Protein AF-A0A4U9HRF3-F1 (afdb_monomer_lite)

Sequence (264 aa):
MISTSLDFSGLADIAKDLETLSRAENNKVLRDATRAGAEVLRQEVEDRAPVLTGKLKKNVVVVTQKGRRRGEIASGVHIQGINPDTGNSDNKMKASNPRNAFYWRFVEIGTSNMPAHPFVRPAFDTRQEEATQAALARMNQAIDEGAGEMTEADIYQRLSALAGGNVFPYVAPQGTTAPWVIYLLPGSVSEDVFCGPAETASTVQVDAWASSIDDARALRVQVKAALSDLHPVGLNEINGYEPDTDFTGPRLKFRSGNKATPSY

Radius of gyration: 27.7 Å; chains: 1; bounding box: 68×36×78 Å

pLDDT: mean 72.53, std 18.63, range [20.48, 95.75]

InterPro domains:
  IPR010064 Bacteriophage HK97-gp10, putative tail-component [PF04883] (13-110)
  IPR010064 Bacteriophage HK97-gp10, putative tail-component [TIGR01725] (8-144)
  IPR021508 Tail completion protein gp17 [PF11367] (159-233)

Secondary structure (DSSP, 8-state):
--------GGGHHHHHHGGGS-HHHHHHHHHHHHHHHHHHHHHHHHHHS--SSSHHHHTEEEEEEE-SSTT-EEEEEEE----TTTSSPPTTS-SS-TT--TTHHHHHH-BTTB----SHHHHHHHHHHHHHHHHHHHHHHHHHHHS----HHHHHHHHTTGGGG-EEES-PPTTPPSSEEEEE-PPPB--EETTEE---BEEEEEEEEBSSHHHHHHHHHHHHHHTGGG--SEEEEEEEEETTTTEEEEEEEEEE--------

Foldseek 3Di:
DDDPPDDPVVCVVVLVVVPLADLVLLLVLLQQLQQQLQVLLLVQLLVLPDDDPCLQSVQFDKDWDADPDPSRIHIHTDRAADPPVPRANDPVPQPDDSNHPPCRVCQQCPDPVGHHNRRNVVSCVVCVVVSNVRSVVSSVVSCPVSPDPCDPVNLCVLCCPAFVRQEEEPDGDPPDADWHKYKYWDDWPFDPDPPDTDKGKIKMKMKTKGLDPVVQVVSVVSSCVSCVSLPFPDKDKDWDADPVPNITIIMIMTIRIDPDDDDD

Structure (mmCIF, N/CA/C/O backbone):
data_AF-A0A4U9HRF3-F1
#
_entry.id   AF-A0A4U9HRF3-F1
#
loop_
_atom_site.group_PDB
_atom_site.id
_atom_site.type_symbol
_atom_site.label_atom_id
_atom_site.label_alt_id
_atom_site.label_comp_id
_atom_site.label_asym_id
_atom_site.label_entity_id
_atom_site.label_seq_id
_atom_site.pdbx_PDB_ins_code
_atom_site.Cartn_x
_atom_site.Cartn_y
_atom_site.Cartn_z
_atom_site.occupancy
_atom_site.B_iso_or_equiv
_atom_site.auth_seq_id
_atom_site.auth_comp_id
_atom_site.auth_asym_id
_atom_site.auth_atom_id
_atom_site.pdbx_PDB_model_num
ATOM 1 N N . MET A 1 1 ? -14.449 19.651 22.072 1.00 27.30 1 MET A N 1
ATOM 2 C CA . MET A 1 1 ? -14.546 18.581 21.055 1.00 27.30 1 MET A CA 1
ATOM 3 C C . MET A 1 1 ? -13.160 17.955 20.982 1.00 27.30 1 MET A 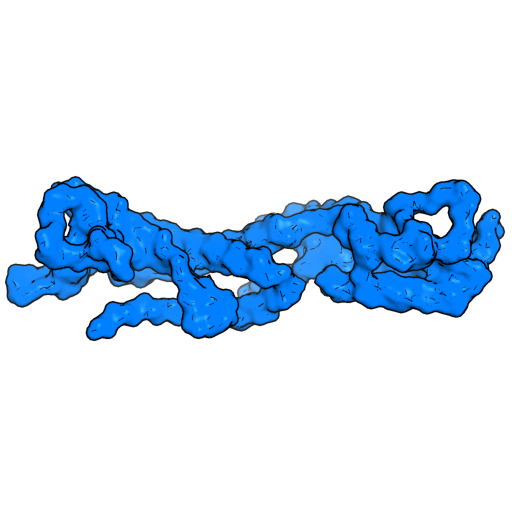C 1
ATOM 5 O O . MET A 1 1 ? -12.243 18.659 20.598 1.00 27.30 1 MET A O 1
ATOM 9 N N . ILE A 1 2 ? -12.961 16.737 21.495 1.00 20.48 2 ILE A N 1
ATOM 10 C CA . ILE A 1 2 ? -11.639 16.087 21.478 1.00 20.48 2 ILE A CA 1
ATOM 11 C C . ILE A 1 2 ? -11.652 15.130 20.291 1.00 20.48 2 ILE A C 1
ATOM 13 O O . ILE A 1 2 ? -12.306 14.092 20.345 1.00 20.48 2 ILE A O 1
ATOM 17 N N . SER A 1 3 ? -11.018 15.544 19.196 1.00 21.89 3 SER A N 1
ATOM 18 C CA . SER A 1 3 ? -10.629 14.662 18.103 1.00 21.89 3 SER A CA 1
ATOM 19 C C . SER A 1 3 ? -9.262 14.092 18.458 1.00 21.89 3 SER A C 1
ATOM 21 O O . SER A 1 3 ? -8.280 14.833 18.477 1.00 21.89 3 SER A O 1
ATOM 23 N N . THR A 1 4 ? -9.181 12.802 18.756 1.00 26.36 4 THR A N 1
ATOM 24 C CA . THR A 1 4 ? -7.896 12.110 18.880 1.00 26.36 4 THR A CA 1
ATOM 25 C C . THR A 1 4 ? -7.370 11.866 17.464 1.00 26.36 4 THR A C 1
ATOM 27 O O . THR A 1 4 ? -7.538 10.789 16.904 1.00 26.36 4 THR A O 1
ATOM 30 N N . SER A 1 5 ? -6.823 12.902 16.824 1.00 29.48 5 SER A N 1
ATOM 31 C CA . SER A 1 5 ? -6.019 12.721 15.615 1.00 29.48 5 SER A CA 1
ATOM 32 C C . SER A 1 5 ? -4.649 12.232 16.069 1.00 29.48 5 SER A C 1
ATOM 34 O O . SER A 1 5 ? -3.865 13.010 16.610 1.00 29.48 5 SER A O 1
ATOM 36 N N . LEU A 1 6 ? -4.414 10.932 15.934 1.00 36.53 6 LEU A N 1
ATOM 37 C CA . LEU A 1 6 ? -3.126 10.316 16.220 1.00 36.53 6 LEU A CA 1
ATOM 38 C C . LEU A 1 6 ? -2.173 10.656 15.069 1.00 36.53 6 LEU A C 1
ATOM 40 O O . LEU A 1 6 ? -2.490 10.414 13.904 1.00 36.53 6 LEU A O 1
ATOM 44 N N . ASP A 1 7 ? -1.063 11.303 15.413 1.00 36.59 7 ASP A N 1
ATOM 45 C CA . ASP A 1 7 ? -0.016 11.728 14.489 1.00 36.59 7 ASP A CA 1
ATOM 46 C C . ASP A 1 7 ? 0.977 10.578 14.297 1.00 36.59 7 ASP A C 1
ATOM 48 O O . ASP A 1 7 ? 1.659 10.170 15.234 1.00 36.59 7 ASP A O 1
ATOM 52 N N . PHE A 1 8 ? 1.029 10.049 13.077 1.00 41.09 8 PHE A N 1
ATOM 53 C CA . PHE A 1 8 ? 1.975 9.018 12.653 1.00 41.09 8 PHE A CA 1
ATOM 54 C C . PHE A 1 8 ? 3.207 9.648 11.990 1.00 41.09 8 PHE A C 1
ATOM 56 O O . PHE A 1 8 ? 3.744 9.107 11.029 1.00 41.09 8 PHE A O 1
ATOM 63 N N . SER A 1 9 ? 3.656 10.809 12.468 1.00 39.03 9 SER A N 1
ATOM 64 C CA . SER A 1 9 ? 4.772 11.559 11.882 1.00 39.03 9 SER A CA 1
ATOM 65 C C . SER A 1 9 ? 6.086 10.771 11.807 1.00 39.03 9 SER A C 1
ATOM 67 O O . SER A 1 9 ? 6.881 11.044 10.917 1.00 39.03 9 SER A O 1
ATOM 69 N N . GLY A 1 10 ? 6.276 9.721 12.616 1.00 38.78 10 GLY A N 1
ATOM 70 C CA . GLY A 1 10 ? 7.395 8.777 12.460 1.00 38.78 10 GLY A CA 1
ATOM 71 C C . GLY A 1 10 ? 7.352 7.923 11.178 1.00 38.78 10 GLY A C 1
ATOM 72 O O . GLY A 1 10 ? 8.390 7.468 10.716 1.00 38.78 10 GLY A O 1
ATOM 73 N N . LEU A 1 11 ? 6.179 7.746 10.555 1.00 42.16 11 LEU A N 1
ATOM 74 C CA . LEU A 1 11 ? 6.030 7.130 9.225 1.00 42.16 11 LEU A CA 1
ATOM 75 C C . LEU A 1 11 ? 6.241 8.139 8.085 1.00 42.16 11 LEU A C 1
ATOM 77 O O . LEU A 1 11 ? 6.372 7.734 6.932 1.00 42.16 11 LEU A O 1
ATOM 81 N N . ALA A 1 12 ? 6.258 9.444 8.376 1.00 42.72 12 ALA A N 1
ATOM 82 C CA . ALA A 1 12 ? 6.415 10.477 7.353 1.00 42.72 12 ALA A CA 1
ATOM 83 C C . ALA A 1 12 ? 7.838 10.508 6.775 1.00 42.72 12 ALA A C 1
ATOM 85 O O . ALA A 1 12 ? 8.004 10.814 5.596 1.00 42.72 12 ALA A O 1
ATOM 86 N N . ASP A 1 13 ? 8.841 10.136 7.572 1.00 42.75 13 ASP A N 1
ATOM 87 C CA . ASP A 1 13 ? 10.222 10.020 7.098 1.00 42.75 13 ASP A CA 1
ATOM 88 C C . ASP A 1 13 ? 10.395 8.809 6.160 1.00 42.75 13 ASP A C 1
ATOM 90 O O . ASP A 1 13 ? 11.090 8.911 5.155 1.00 42.75 13 ASP A O 1
ATOM 94 N N . ILE A 1 14 ? 9.656 7.716 6.396 1.00 44.06 14 ILE A N 1
ATOM 95 C CA . ILE A 1 14 ? 9.611 6.526 5.521 1.00 44.06 14 ILE A CA 1
ATOM 96 C C . ILE A 1 14 ? 8.796 6.802 4.248 1.00 44.06 14 ILE A C 1
ATOM 98 O O . ILE A 1 14 ? 9.143 6.352 3.158 1.00 44.06 14 ILE A O 1
ATOM 102 N N . ALA A 1 15 ? 7.736 7.610 4.349 1.00 44.94 15 ALA A N 1
ATOM 103 C CA . ALA A 1 15 ? 6.966 8.061 3.190 1.00 44.94 15 ALA A CA 1
ATOM 104 C C . ALA A 1 15 ? 7.815 8.869 2.188 1.00 44.94 15 ALA A C 1
ATOM 106 O O . ALA A 1 15 ? 7.461 8.934 1.011 1.00 44.94 15 ALA A O 1
ATOM 107 N N . LYS A 1 16 ? 8.929 9.458 2.643 1.00 45.62 16 LYS A N 1
ATOM 108 C CA . LYS A 1 16 ? 9.880 10.201 1.813 1.00 45.62 16 LYS A CA 1
ATOM 109 C C . LYS A 1 16 ? 10.751 9.279 0.953 1.00 45.62 16 LYS A C 1
ATOM 111 O O . LYS A 1 16 ? 10.969 9.592 -0.212 1.00 45.62 16 LYS A O 1
ATOM 116 N N . ASP A 1 17 ? 11.156 8.123 1.482 1.00 42.75 17 ASP A N 1
ATOM 117 C CA . ASP A 1 17 ? 11.828 7.069 0.701 1.00 42.75 17 ASP A CA 1
ATOM 118 C C . ASP A 1 17 ? 10.871 6.410 -0.307 1.00 42.75 17 ASP A C 1
ATOM 120 O O . ASP A 1 17 ? 11.296 5.950 -1.364 1.00 42.75 17 ASP A O 1
ATOM 124 N N . LEU A 1 18 ? 9.565 6.447 -0.022 1.00 44.81 18 LEU A N 1
ATOM 125 C CA . LEU A 1 18 ? 8.503 5.986 -0.915 1.00 44.81 18 LEU A CA 1
ATOM 126 C C . LEU A 1 18 ? 8.200 6.959 -2.074 1.00 44.81 18 LEU A C 1
ATOM 128 O O . LEU A 1 18 ? 7.563 6.543 -3.036 1.00 44.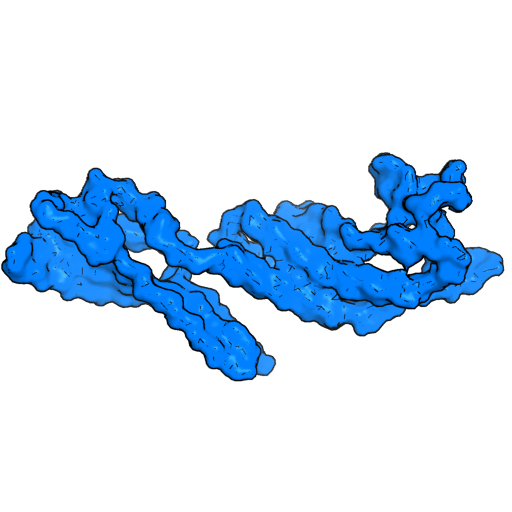81 18 LEU A O 1
ATOM 132 N N . GLU A 1 19 ? 8.622 8.236 -2.043 1.00 43.62 19 GLU A N 1
ATOM 133 C CA . GLU A 1 19 ? 8.302 9.235 -3.095 1.00 43.62 19 GLU A CA 1
ATOM 134 C C . GLU A 1 19 ? 8.784 8.846 -4.513 1.00 43.62 19 GLU A C 1
ATOM 136 O O . GLU A 1 19 ? 8.376 9.475 -5.492 1.00 43.62 19 GLU A O 1
ATOM 141 N N . THR A 1 20 ? 9.598 7.796 -4.630 1.00 49.53 20 THR A N 1
ATOM 142 C CA . THR A 1 20 ? 10.114 7.190 -5.868 1.00 49.53 20 THR A CA 1
ATOM 143 C C . THR A 1 20 ? 9.180 6.165 -6.529 1.00 49.53 20 THR A C 1
ATOM 145 O O . THR A 1 20 ? 9.366 5.864 -7.707 1.00 49.53 20 THR A O 1
ATOM 148 N N . LEU A 1 21 ? 8.153 5.664 -5.833 1.00 48.06 21 LEU A N 1
ATOM 149 C CA . LEU A 1 21 ? 7.097 4.808 -6.396 1.00 48.06 21 LEU A CA 1
ATOM 150 C C . LEU A 1 21 ? 5.935 5.645 -6.965 1.00 48.06 21 LEU A C 1
ATOM 152 O O . LEU A 1 21 ? 5.716 6.805 -6.592 1.00 48.06 21 LEU A O 1
ATOM 156 N N . SER A 1 22 ? 5.136 5.064 -7.868 1.00 49.81 22 SER A N 1
ATOM 157 C CA . SER A 1 22 ? 3.945 5.739 -8.398 1.00 49.81 22 SER A CA 1
ATOM 158 C C . SER A 1 22 ? 3.019 6.168 -7.254 1.00 49.81 22 SER A C 1
ATOM 160 O O . SER A 1 22 ? 2.707 5.397 -6.346 1.00 49.81 22 SER A O 1
ATOM 162 N N . ARG A 1 23 ? 2.498 7.403 -7.302 1.00 58.75 23 ARG A N 1
ATOM 163 C CA . ARG A 1 23 ? 1.620 7.959 -6.246 1.00 58.75 23 ARG A CA 1
ATOM 164 C C . ARG A 1 23 ? 0.432 7.056 -5.898 1.00 58.75 23 ARG A C 1
ATOM 166 O O . ARG A 1 23 ? -0.070 7.111 -4.776 1.00 58.75 23 ARG A O 1
ATOM 173 N N . ALA A 1 24 ? -0.071 6.286 -6.862 1.00 56.91 24 ALA A N 1
ATOM 174 C CA . ALA A 1 24 ? -1.182 5.364 -6.648 1.00 56.91 24 ALA A CA 1
ATOM 175 C C . ALA A 1 24 ? -0.764 4.136 -5.823 1.00 56.91 24 ALA A C 1
ATOM 177 O O . ALA A 1 24 ? -1.494 3.746 -4.910 1.00 56.91 24 ALA A O 1
ATOM 178 N N . GLU A 1 25 ? 0.417 3.585 -6.096 1.00 61.53 25 GLU A N 1
ATOM 179 C CA . GLU A 1 25 ? 0.992 2.446 -5.373 1.00 61.53 25 GLU A CA 1
ATOM 180 C C . GLU A 1 25 ? 1.346 2.843 -3.943 1.00 61.53 25 GLU A C 1
ATOM 182 O O . GLU A 1 25 ? 0.906 2.177 -3.009 1.00 61.53 25 GLU A O 1
ATOM 187 N N . ASN A 1 26 ? 1.960 4.013 -3.748 1.00 66.81 26 ASN A N 1
ATOM 188 C CA . ASN A 1 26 ? 2.234 4.561 -2.415 1.00 66.81 26 ASN A CA 1
ATOM 189 C C . ASN A 1 26 ? 0.987 4.691 -1.551 1.00 66.81 26 ASN A C 1
ATOM 191 O O . ASN A 1 26 ? 0.966 4.276 -0.395 1.00 66.81 26 ASN A O 1
ATOM 195 N N . ASN A 1 27 ? -0.090 5.239 -2.115 1.00 75.31 27 ASN A N 1
ATOM 196 C CA . ASN A 1 27 ? -1.335 5.387 -1.373 1.00 75.31 27 ASN A CA 1
ATOM 197 C C . ASN A 1 27 ? -1.958 4.032 -1.015 1.00 75.31 27 ASN A C 1
ATOM 199 O O . ASN A 1 27 ? -2.595 3.917 0.031 1.00 75.31 27 ASN A O 1
ATOM 203 N N . LYS A 1 28 ? -1.800 3.013 -1.868 1.00 78.31 28 LYS A N 1
ATOM 204 C CA . LYS A 1 28 ? -2.277 1.655 -1.588 1.00 78.31 28 LYS A CA 1
ATOM 205 C C . LYS A 1 28 ? -1.447 1.008 -0.475 1.00 78.31 28 LYS A C 1
ATOM 207 O O . LYS A 1 28 ? -2.034 0.548 0.499 1.00 78.31 28 LYS A O 1
ATOM 212 N N . VAL A 1 29 ? -0.118 1.056 -0.573 1.00 81.75 29 VAL A N 1
ATOM 213 C CA . VAL A 1 29 ? 0.822 0.514 0.425 1.00 81.75 29 VAL A CA 1
ATOM 214 C C . VAL A 1 29 ? 0.580 1.144 1.799 1.00 81.75 29 VAL A C 1
ATOM 216 O O . VAL A 1 29 ? 0.341 0.434 2.774 1.00 81.75 29 VAL A O 1
ATOM 219 N N . LEU A 1 30 ? 0.536 2.479 1.878 1.00 81.62 30 LEU A N 1
ATOM 220 C CA . LEU A 1 30 ? 0.281 3.202 3.129 1.00 81.62 30 LEU A CA 1
ATOM 221 C C . LEU A 1 30 ? -1.107 2.891 3.705 1.00 81.62 30 LEU A C 1
ATOM 223 O O . LEU A 1 30 ? -1.277 2.743 4.919 1.00 81.62 30 LEU A O 1
ATOM 227 N N . ARG A 1 31 ? -2.125 2.772 2.846 1.00 85.38 31 ARG A N 1
ATOM 228 C CA . ARG A 1 31 ? -3.475 2.393 3.274 1.00 85.38 31 ARG A CA 1
ATOM 229 C C . ARG A 1 31 ? -3.502 0.988 3.862 1.00 85.38 31 ARG A C 1
ATOM 231 O O . ARG A 1 31 ? -4.103 0.807 4.917 1.00 85.38 31 ARG A O 1
ATOM 238 N N . ASP A 1 32 ? -2.874 0.025 3.207 1.00 86.06 32 ASP A N 1
ATOM 239 C CA . ASP A 1 32 ? -2.867 -1.366 3.651 1.00 86.06 32 ASP A CA 1
ATOM 240 C C . ASP A 1 32 ? -2.073 -1.528 4.953 1.00 86.06 32 ASP A C 1
ATOM 242 O O . ASP A 1 32 ? -2.569 -2.143 5.898 1.00 86.06 32 ASP A O 1
ATOM 246 N N . ALA A 1 33 ? -0.900 -0.895 5.045 1.00 86.62 33 ALA A N 1
ATOM 247 C CA . ALA A 1 33 ? -0.060 -0.889 6.240 1.00 86.62 33 ALA A CA 1
ATOM 248 C C . ALA A 1 33 ? -0.782 -0.286 7.454 1.00 86.62 33 ALA A C 1
ATOM 250 O O . ALA A 1 33 ? -0.915 -0.926 8.498 1.00 86.62 33 ALA A O 1
ATOM 251 N N . THR A 1 34 ? -1.325 0.928 7.312 1.00 87.31 34 THR A N 1
ATOM 252 C CA . THR A 1 34 ? -2.048 1.582 8.416 1.00 87.31 34 THR A CA 1
ATOM 253 C C . THR A 1 34 ? -3.287 0.791 8.829 1.00 87.31 34 THR A C 1
ATOM 255 O O . THR A 1 34 ? -3.621 0.737 10.014 1.00 87.31 34 THR A O 1
ATOM 258 N N . ARG A 1 35 ? -3.975 0.154 7.873 1.00 91.62 35 ARG A N 1
ATOM 259 C CA . ARG A 1 35 ? -5.153 -0.670 8.150 1.00 91.62 35 ARG A CA 1
ATOM 260 C C . ARG A 1 35 ? -4.793 -1.941 8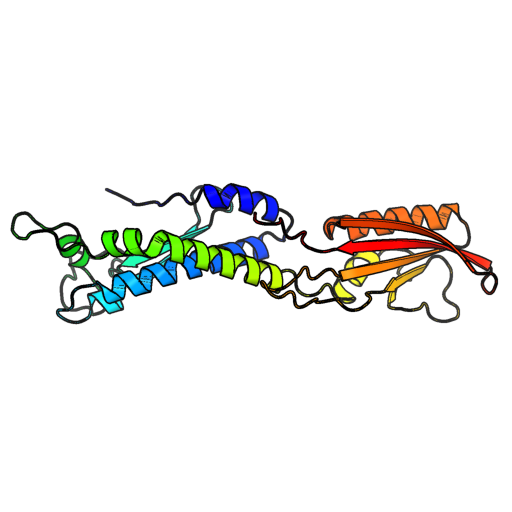.916 1.00 91.62 35 ARG A C 1
ATOM 262 O O . ARG A 1 35 ? -5.532 -2.277 9.833 1.00 91.62 35 ARG A O 1
ATOM 269 N N . ALA A 1 36 ? -3.672 -2.592 8.601 1.00 91.38 36 ALA A N 1
ATOM 270 C CA . ALA A 1 36 ? -3.193 -3.765 9.334 1.00 91.38 36 ALA A CA 1
ATOM 271 C C . ALA A 1 36 ? -2.910 -3.447 10.809 1.00 91.38 36 ALA A C 1
ATOM 273 O O . ALA A 1 36 ? -3.408 -4.145 11.690 1.00 91.38 36 ALA A O 1
ATOM 274 N N . GLY A 1 37 ? -2.210 -2.344 11.095 1.00 90.38 37 GLY A N 1
ATOM 275 C CA . GLY A 1 37 ? -1.987 -1.913 12.480 1.00 90.38 37 GLY A CA 1
ATOM 276 C C . GLY A 1 37 ? -3.290 -1.571 13.215 1.00 90.38 37 GLY A C 1
ATOM 277 O O . GLY A 1 37 ? -3.504 -1.977 14.357 1.00 90.38 37 GLY A O 1
ATOM 278 N N . ALA A 1 38 ? -4.215 -0.879 12.546 1.00 91.81 38 ALA A N 1
ATOM 279 C CA . ALA A 1 38 ? -5.518 -0.559 13.126 1.00 91.81 38 ALA A CA 1
ATOM 280 C C . ALA A 1 38 ? -6.392 -1.803 13.390 1.00 91.81 38 ALA A C 1
ATOM 282 O O . ALA A 1 38 ? -7.228 -1.769 14.292 1.00 91.81 38 ALA A O 1
ATOM 283 N N . GLU A 1 39 ? -6.201 -2.892 12.645 1.00 95.12 39 GLU A N 1
ATOM 284 C CA . GLU A 1 39 ? -6.936 -4.148 12.821 1.00 95.12 39 GLU A CA 1
ATOM 285 C C . GLU A 1 39 ? -6.548 -4.865 14.123 1.00 95.12 39 GLU A C 1
ATOM 287 O O . GLU A 1 39 ? -7.423 -5.355 14.838 1.00 95.12 39 GLU A O 1
ATOM 292 N N . VAL A 1 40 ? -5.260 -4.836 14.487 1.00 93.44 40 VAL A N 1
ATOM 293 C CA . VAL A 1 40 ? -4.766 -5.331 15.787 1.00 93.44 40 VAL A CA 1
ATOM 294 C C . VAL A 1 40 ? -5.458 -4.592 16.933 1.00 93.44 40 VAL A C 1
ATOM 296 O O . VAL A 1 40 ? -5.968 -5.202 17.875 1.00 93.44 40 VAL A O 1
ATOM 299 N N . LEU A 1 41 ? -5.543 -3.263 16.823 1.00 93.25 41 LEU A N 1
ATOM 300 C CA . LEU A 1 41 ? -6.236 -2.436 17.807 1.00 93.25 41 LEU A CA 1
ATOM 301 C C . LEU A 1 41 ? -7.746 -2.703 17.819 1.00 93.25 41 LEU A C 1
ATOM 303 O O . LEU A 1 41 ? -8.336 -2.755 18.896 1.00 93.25 41 LEU A O 1
ATOM 307 N N . ARG A 1 42 ? -8.384 -2.892 16.653 1.00 94.56 42 ARG A N 1
ATOM 308 C CA . ARG A 1 42 ? -9.813 -3.241 16.561 1.00 94.56 42 ARG A CA 1
ATOM 309 C C . ARG A 1 42 ? -10.104 -4.504 17.363 1.00 94.56 42 ARG A C 1
ATOM 311 O O . ARG A 1 42 ? -11.037 -4.492 18.162 1.00 94.56 42 ARG A O 1
ATOM 318 N N . GLN A 1 43 ? -9.303 -5.551 17.166 1.00 95.69 43 GLN A N 1
ATOM 319 C CA . GLN A 1 43 ? -9.489 -6.830 17.843 1.00 95.69 43 GLN A CA 1
ATOM 320 C C . GLN A 1 43 ? -9.407 -6.673 19.364 1.00 95.69 43 GLN A C 1
ATOM 322 O O . GLN A 1 43 ? -10.308 -7.101 20.079 1.00 95.69 43 GLN A O 1
ATOM 327 N N . GLU A 1 44 ? -8.392 -5.968 19.864 1.00 95.75 44 GLU A N 1
ATOM 328 C CA . GLU A 1 44 ? -8.238 -5.752 21.306 1.00 95.75 44 GLU A CA 1
ATOM 329 C C . GLU A 1 44 ? -9.375 -4.902 21.901 1.00 95.75 44 GLU A C 1
ATOM 331 O O . GLU A 1 44 ? -9.862 -5.177 23.001 1.00 95.75 44 GLU A O 1
ATOM 336 N N . VAL A 1 45 ? -9.846 -3.884 21.171 1.00 94.56 45 VAL A N 1
ATOM 337 C CA . VAL A 1 45 ? -11.018 -3.093 21.577 1.00 94.56 45 VAL A CA 1
ATOM 338 C C . VAL A 1 45 ? -12.266 -3.973 21.631 1.00 94.56 45 VAL A C 1
ATOM 340 O O . VAL A 1 45 ? -13.050 -3.858 22.574 1.00 94.56 45 VAL A O 1
ATOM 343 N N . GLU A 1 46 ? -12.465 -4.858 20.654 1.00 94.38 46 GLU A N 1
ATOM 344 C CA . GLU A 1 46 ? -13.579 -5.809 20.645 1.00 94.38 46 GLU A CA 1
ATOM 345 C C . GLU A 1 46 ? -13.499 -6.802 21.797 1.00 94.38 46 GLU A C 1
ATOM 347 O O . GLU A 1 46 ? -14.527 -7.088 22.410 1.00 94.38 46 GLU A O 1
ATOM 352 N N . ASP A 1 47 ? -12.314 -7.298 22.133 1.00 94.94 47 ASP A N 1
ATOM 353 C CA . ASP A 1 47 ? -12.119 -8.260 23.215 1.00 94.94 47 ASP A CA 1
ATOM 354 C C . ASP A 1 47 ? -12.453 -7.634 24.575 1.00 94.94 47 ASP A C 1
ATOM 356 O O . ASP A 1 47 ? -13.210 -8.224 25.354 1.00 94.94 47 ASP A O 1
ATOM 360 N N . ARG A 1 48 ? -12.011 -6.390 24.811 1.00 94.06 48 ARG A N 1
ATOM 361 C CA . ARG A 1 48 ? -12.275 -5.638 26.053 1.00 94.06 48 ARG A CA 1
ATOM 362 C C . ARG A 1 48 ? -13.665 -5.022 26.140 1.00 94.06 48 ARG A C 1
ATOM 364 O O . ARG A 1 48 ? -14.122 -4.707 27.239 1.00 94.06 48 ARG A O 1
ATOM 371 N N . ALA A 1 49 ? -14.330 -4.804 25.008 1.00 92.12 49 ALA A N 1
ATOM 372 C CA . ALA A 1 49 ? -15.596 -4.089 24.979 1.00 92.12 49 ALA A CA 1
ATOM 373 C C . ALA A 1 49 ? -16.672 -4.805 25.824 1.00 92.12 49 ALA A C 1
ATOM 375 O O . ALA A 1 49 ? -16.975 -5.982 25.580 1.00 92.12 49 ALA A O 1
ATOM 376 N N . PRO A 1 50 ? -17.315 -4.101 26.773 1.00 90.88 50 P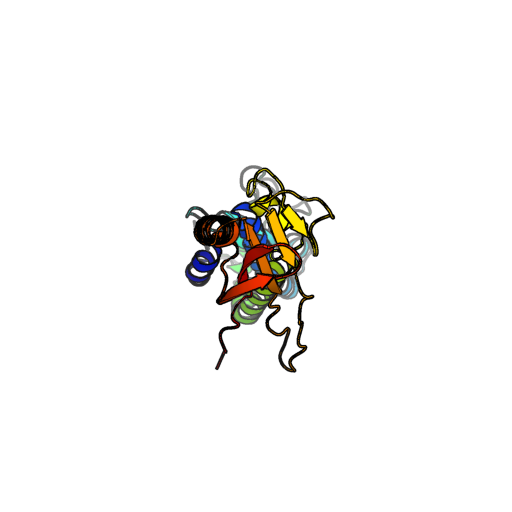RO A N 1
ATOM 377 C CA . PRO A 1 50 ? -18.356 -4.685 27.606 1.00 90.88 50 PRO A CA 1
ATOM 378 C C . PRO A 1 50 ? -19.581 -5.089 26.777 1.00 90.88 50 PRO A C 1
ATOM 380 O O . PRO A 1 50 ? -19.988 -4.413 25.825 1.00 90.88 50 PRO A O 1
ATOM 383 N N . VAL A 1 51 ? -20.196 -6.209 27.159 1.00 89.94 51 VAL A N 1
ATOM 384 C CA . VAL A 1 51 ? -21.306 -6.817 26.418 1.00 89.94 51 VAL A CA 1
ATOM 385 C C . VAL A 1 51 ? -22.590 -6.719 27.219 1.00 89.94 51 VAL A C 1
ATOM 387 O O . VAL A 1 51 ? -22.739 -7.362 28.250 1.00 89.94 51 VAL A O 1
ATOM 390 N N . LEU A 1 52 ? -23.546 -5.954 26.690 1.00 83.12 52 LEU A N 1
ATOM 391 C CA . LEU A 1 52 ? -24.941 -6.000 27.134 1.00 83.12 52 LEU A CA 1
ATOM 392 C C . LEU A 1 52 ? -25.825 -6.668 26.074 1.00 83.12 52 LEU A C 1
ATOM 394 O O . LEU A 1 52 ? -26.450 -7.689 26.318 1.00 83.12 52 LEU A O 1
ATOM 398 N N . THR A 1 53 ? -25.838 -6.105 24.863 1.00 83.38 53 THR A N 1
ATOM 399 C CA . THR A 1 53 ? -26.613 -6.612 23.710 1.00 83.38 53 THR A CA 1
ATOM 400 C C . THR A 1 53 ? -25.726 -7.079 22.550 1.00 83.38 53 THR A C 1
ATOM 402 O O . THR A 1 53 ? -26.225 -7.496 21.509 1.00 83.38 53 THR A O 1
ATOM 405 N N . GLY A 1 54 ? -24.401 -6.929 22.674 1.00 85.06 54 GLY A N 1
ATOM 406 C CA . GLY A 1 54 ? -23.431 -7.166 21.596 1.00 85.06 54 GLY A CA 1
ATOM 407 C C . GLY A 1 54 ? -23.358 -6.063 20.529 1.00 85.06 54 GLY A C 1
ATOM 408 O O . GLY A 1 54 ? -22.484 -6.114 19.667 1.00 85.06 54 GLY A O 1
ATOM 409 N N . LYS A 1 55 ? -24.223 -5.037 20.586 1.00 85.25 55 LYS A N 1
ATOM 410 C CA . LYS A 1 55 ? -24.212 -3.912 19.630 1.00 85.25 55 LYS A CA 1
ATOM 411 C C . LYS A 1 55 ? -22.880 -3.164 19.609 1.00 85.25 55 LYS A C 1
ATOM 413 O O . LYS A 1 55 ? -22.446 -2.766 18.539 1.00 85.25 55 LYS A O 1
ATOM 418 N N . LEU A 1 56 ? -22.236 -2.979 20.762 1.00 86.69 56 LEU A N 1
ATOM 419 C CA . LEU A 1 56 ? -20.955 -2.274 20.846 1.00 86.69 56 LEU A CA 1
ATOM 420 C C . LEU A 1 56 ? -19.880 -2.972 20.005 1.00 86.69 56 LEU A C 1
ATOM 422 O O . LEU A 1 56 ? -19.375 -2.362 19.070 1.00 86.69 56 LEU A O 1
ATOM 426 N N . LYS A 1 57 ? -19.619 -4.259 20.280 1.00 89.56 57 LYS A N 1
ATOM 427 C CA . LYS A 1 57 ? -18.616 -5.063 19.563 1.00 89.56 57 LYS A CA 1
ATOM 428 C C . LYS A 1 57 ? -18.820 -5.023 18.046 1.00 89.56 57 LYS A C 1
ATOM 430 O O . LYS A 1 57 ? -17.891 -4.745 17.311 1.00 89.56 57 LYS A O 1
ATOM 435 N N . LYS A 1 58 ? -20.065 -5.178 17.579 1.00 88.56 58 LYS A N 1
ATOM 436 C CA . LYS A 1 58 ? -20.403 -5.169 16.140 1.00 88.56 58 LYS A CA 1
ATOM 437 C C . LYS A 1 58 ? -20.128 -3.846 15.413 1.00 88.56 58 LYS A C 1
ATOM 439 O O . LYS A 1 58 ? -20.161 -3.832 14.188 1.00 88.56 58 LYS A O 1
ATOM 444 N N . ASN A 1 59 ? -19.952 -2.745 16.140 1.00 88.75 59 ASN A N 1
ATOM 445 C CA . ASN A 1 59 ? -19.757 -1.412 15.568 1.00 88.75 59 ASN A CA 1
ATOM 446 C C . ASN A 1 59 ? -18.331 -0.882 15.769 1.00 88.75 59 ASN A C 1
ATOM 448 O O . ASN A 1 59 ? -18.068 0.265 15.407 1.00 88.75 59 ASN A O 1
ATOM 452 N N . VAL A 1 60 ? -17.421 -1.683 16.331 1.00 90.00 60 VAL A N 1
ATOM 453 C CA . VAL A 1 60 ? -15.989 -1.372 16.345 1.00 90.00 60 VAL A CA 1
ATOM 454 C C . VAL A 1 60 ? -15.440 -1.694 14.956 1.00 90.00 60 VAL A C 1
ATOM 456 O O . VAL A 1 60 ? -15.524 -2.821 14.484 1.00 90.00 60 VAL A O 1
ATOM 459 N N . VAL A 1 61 ? -14.933 -0.691 14.249 1.00 89.19 61 VAL A N 1
ATOM 460 C CA . VAL A 1 61 ? -14.469 -0.843 12.864 1.00 89.19 61 VAL A CA 1
ATOM 461 C C . VAL A 1 61 ? -13.160 -0.105 12.642 1.00 89.19 61 VAL A C 1
ATOM 463 O O . VAL A 1 61 ? -12.835 0.833 13.367 1.00 89.19 61 VAL A O 1
ATOM 466 N N . VAL A 1 62 ? -12.454 -0.453 11.568 1.00 89.81 62 VAL A N 1
ATOM 467 C CA . VAL A 1 62 ? -11.321 0.336 11.076 1.00 89.81 62 VAL A CA 1
ATOM 468 C C . VAL A 1 62 ? -11.767 1.298 9.980 1.00 89.81 62 VAL A C 1
ATOM 470 O O . VAL A 1 62 ? -12.259 0.887 8.920 1.00 89.81 62 VAL A O 1
ATOM 473 N N . VAL A 1 63 ? -11.526 2.588 10.208 1.00 86.38 63 VAL A N 1
ATOM 474 C CA . VAL A 1 63 ? -11.740 3.653 9.224 1.00 86.38 63 VAL A CA 1
ATOM 475 C C . VAL A 1 63 ? -10.392 4.183 8.766 1.00 86.38 63 VAL A C 1
ATOM 477 O O . VAL A 1 63 ? -9.512 4.449 9.579 1.00 86.38 63 VAL A O 1
ATOM 480 N N . THR A 1 64 ? -10.255 4.361 7.456 1.00 85.50 64 THR A N 1
ATOM 481 C CA . THR A 1 64 ? -9.093 5.003 6.843 1.00 85.50 64 THR A CA 1
ATOM 482 C C . THR A 1 64 ? -9.462 6.430 6.462 1.00 85.50 64 THR A C 1
ATOM 484 O O . THR A 1 64 ? -10.505 6.669 5.853 1.00 85.50 64 THR A O 1
ATOM 487 N N . GLN A 1 65 ? -8.610 7.378 6.822 1.00 80.88 65 GLN A N 1
ATOM 488 C CA . GLN A 1 65 ? -8.770 8.800 6.567 1.00 80.88 65 GLN A CA 1
ATOM 489 C C . GLN A 1 65 ? -7.518 9.336 5.875 1.00 80.88 65 GLN A C 1
ATOM 491 O O . GLN A 1 65 ? -6.404 8.860 6.093 1.00 80.88 65 GLN A O 1
ATOM 496 N N . LYS A 1 66 ? -7.708 10.346 5.026 1.00 78.88 66 LYS A N 1
ATOM 497 C CA . LYS A 1 66 ? -6.588 11.127 4.500 1.00 78.88 66 LYS A CA 1
ATOM 498 C C . LYS A 1 66 ? -6.125 12.085 5.595 1.00 78.88 66 LYS A C 1
ATOM 500 O O . LYS A 1 66 ? -6.962 12.709 6.249 1.00 78.88 66 LYS A O 1
ATOM 505 N N . GLY A 1 67 ? -4.818 12.170 5.800 1.00 70.88 67 GLY A N 1
ATOM 506 C CA . GLY A 1 67 ? -4.213 13.098 6.744 1.00 70.88 67 GLY A CA 1
ATOM 507 C C . GLY A 1 67 ? -4.352 14.551 6.296 1.00 70.88 67 GLY A C 1
ATOM 508 O O . GLY A 1 67 ? -4.901 14.863 5.234 1.00 70.88 67 GLY A O 1
ATOM 509 N N . ARG A 1 68 ? -3.880 15.465 7.147 1.00 69.19 68 ARG A N 1
ATOM 510 C CA . ARG A 1 68 ? -3.976 16.908 6.888 1.00 69.19 68 ARG A CA 1
ATOM 511 C C . ARG A 1 68 ? -2.980 17.352 5.829 1.00 69.19 68 ARG A C 1
ATOM 513 O O . ARG A 1 68 ? -3.285 18.283 5.083 1.00 69.19 68 ARG A O 1
ATOM 520 N N . ARG A 1 69 ? -1.807 16.716 5.758 1.00 71.69 69 ARG A N 1
ATOM 521 C CA . ARG A 1 69 ? -0.841 16.990 4.696 1.00 71.69 69 ARG A CA 1
ATOM 522 C C . ARG A 1 69 ? -1.097 16.090 3.496 1.00 71.69 69 ARG A C 1
ATOM 524 O O . ARG A 1 69 ? -1.649 14.994 3.583 1.00 71.69 69 ARG A O 1
ATOM 531 N N . ARG A 1 70 ? -0.693 16.589 2.331 1.00 61.44 70 ARG A N 1
ATOM 532 C CA . ARG A 1 70 ? -0.830 15.877 1.064 1.00 61.44 70 ARG A CA 1
ATOM 533 C C . ARG A 1 70 ? -0.024 14.574 1.118 1.00 61.44 70 ARG A C 1
ATOM 535 O O . ARG A 1 70 ? 1.176 14.630 1.332 1.00 61.44 70 ARG A O 1
ATOM 542 N N . GLY A 1 71 ? -0.684 13.441 0.877 1.00 65.44 71 GLY A N 1
ATOM 543 C CA . GLY A 1 71 ? -0.047 12.115 0.857 1.00 65.44 71 GLY A CA 1
ATOM 544 C C . GLY A 1 71 ? -0.089 11.365 2.191 1.00 65.44 71 GLY A C 1
ATOM 545 O O . GLY A 1 71 ? 0.170 10.169 2.209 1.00 65.44 71 GLY A O 1
ATOM 546 N N . GLU A 1 72 ? -0.489 12.013 3.289 1.00 72.31 72 GLU A N 1
ATOM 547 C CA . GLU A 1 72 ? -0.683 11.321 4.563 1.00 72.31 72 GLU A CA 1
ATOM 548 C C . GLU A 1 72 ? -1.946 10.446 4.505 1.00 72.31 72 GLU A C 1
ATOM 550 O O . GLU A 1 72 ? -3.025 10.889 4.091 1.00 72.31 72 GLU A O 1
ATOM 555 N N . ILE A 1 73 ? -1.827 9.202 4.961 1.00 80.19 73 ILE A N 1
ATOM 556 C CA . ILE A 1 73 ? -2.945 8.283 5.175 1.00 80.19 73 ILE A CA 1
ATOM 557 C C . ILE A 1 73 ? -2.850 7.791 6.613 1.00 80.19 73 ILE A C 1
ATOM 559 O O . ILE A 1 73 ? -1.782 7.393 7.064 1.00 80.19 73 ILE A O 1
ATOM 563 N N . ALA A 1 74 ? -3.971 7.817 7.326 1.00 81.88 74 ALA A N 1
ATOM 564 C CA . ALA A 1 74 ? -4.081 7.283 8.674 1.00 81.88 74 ALA A CA 1
ATOM 565 C C . ALA A 1 74 ? -5.271 6.330 8.742 1.00 81.88 74 ALA A C 1
ATOM 567 O O . ALA A 1 74 ? -6.338 6.612 8.196 1.00 81.88 74 ALA A O 1
ATOM 568 N N . SER A 1 75 ? -5.110 5.212 9.439 1.00 85.69 75 SER A N 1
ATOM 569 C CA . SER A 1 75 ? -6.219 4.321 9.769 1.00 85.69 75 SER A CA 1
ATOM 570 C C . SER A 1 75 ? -6.327 4.202 11.281 1.00 85.69 75 SER A C 1
ATOM 572 O O . SER A 1 75 ? -5.320 4.213 11.984 1.00 85.69 75 SER A O 1
ATOM 574 N N . GLY A 1 76 ? -7.551 4.116 11.787 1.00 87.25 76 GLY A N 1
ATOM 575 C CA . GLY A 1 76 ? -7.802 4.041 13.218 1.00 87.25 76 GLY A CA 1
ATOM 576 C C . GLY A 1 76 ? -9.105 3.333 13.541 1.00 87.25 76 GLY A C 1
ATOM 577 O O . GLY A 1 76 ? -9.961 3.126 12.674 1.00 87.25 76 GLY A O 1
ATOM 578 N N . VAL A 1 77 ? -9.241 2.968 14.813 1.00 89.31 77 VAL A N 1
ATOM 579 C CA . VAL A 1 77 ? -10.456 2.352 15.337 1.00 89.31 77 VAL A CA 1
ATOM 580 C C . VAL A 1 77 ? -11.531 3.421 15.504 1.00 89.31 77 VAL A C 1
ATOM 582 O O . VAL A 1 77 ? -11.331 4.433 16.174 1.00 89.31 77 VAL A O 1
ATOM 585 N N . HIS A 1 78 ? -12.689 3.177 14.904 1.00 87.06 78 HIS A N 1
ATOM 586 C CA . HIS A 1 78 ? -13.886 3.996 15.034 1.00 87.06 78 HIS A CA 1
ATOM 587 C C . HIS A 1 78 ? -15.014 3.145 15.600 1.00 87.06 78 HIS A C 1
ATOM 589 O O . HIS A 1 78 ? -15.223 2.016 15.163 1.00 87.06 78 HIS A O 1
ATOM 595 N N . ILE A 1 79 ? -15.769 3.693 16.548 1.00 87.75 79 ILE A N 1
ATOM 596 C CA . ILE A 1 79 ? -16.969 3.040 17.070 1.00 87.75 79 ILE A CA 1
ATOM 597 C C . ILE A 1 79 ? -18.177 3.724 16.432 1.00 87.75 79 ILE A C 1
ATOM 599 O O . ILE A 1 79 ? -18.520 4.858 16.777 1.00 87.75 79 ILE A O 1
ATOM 603 N N . GLN A 1 80 ? -18.788 3.040 15.462 1.00 78.38 80 GLN A N 1
ATOM 604 C CA . GLN A 1 80 ? -19.801 3.615 14.578 1.00 78.38 80 GLN A CA 1
ATOM 605 C C . GLN A 1 80 ? -21.068 4.066 15.313 1.00 78.38 80 GLN A C 1
ATOM 607 O O . GLN A 1 80 ? -21.629 3.368 16.167 1.00 78.38 80 GLN A O 1
ATOM 612 N N . GLY A 1 81 ? -21.550 5.236 14.891 1.00 71.19 81 GLY A N 1
ATOM 613 C CA . GLY A 1 81 ? -22.931 5.666 15.046 1.00 71.19 81 GLY A CA 1
ATOM 614 C C . GLY A 1 81 ? -23.620 5.802 13.685 1.00 71.19 81 GLY A C 1
ATOM 615 O O . GLY A 1 81 ? -23.060 5.469 12.645 1.00 71.19 81 GLY A O 1
ATOM 616 N N . ILE A 1 82 ? -24.856 6.296 13.696 1.00 63.81 82 ILE A N 1
ATOM 617 C CA . ILE A 1 82 ? -25.748 6.331 12.521 1.00 63.81 82 ILE A CA 1
ATOM 618 C C . ILE A 1 82 ? -26.036 7.730 11.974 1.00 63.81 82 ILE A C 1
ATOM 620 O O . ILE A 1 82 ? -26.899 7.864 11.114 1.00 63.81 82 ILE A O 1
ATOM 624 N N . ASN A 1 83 ? -25.353 8.776 12.441 1.00 59.94 83 ASN A N 1
ATOM 625 C CA . ASN A 1 83 ? -25.473 10.096 11.832 1.00 59.94 83 ASN A CA 1
ATOM 626 C C . ASN A 1 83 ? -24.925 10.026 10.386 1.00 59.94 83 ASN A C 1
ATOM 628 O O . ASN A 1 83 ? -23.724 9.799 10.231 1.00 59.94 83 ASN A O 1
ATOM 632 N N . PRO A 1 84 ? -25.757 10.203 9.341 1.00 53.25 84 PRO A N 1
ATOM 633 C CA . PRO A 1 84 ? -25.335 10.016 7.949 1.00 53.25 84 PRO A CA 1
ATOM 634 C C . PRO A 1 84 ? -24.291 11.040 7.495 1.00 53.25 84 PRO A C 1
ATOM 636 O O . PRO A 1 84 ? -23.458 10.735 6.650 1.00 53.25 84 PRO A O 1
ATOM 639 N N . ASP A 1 85 ? -24.317 12.232 8.092 1.00 56.28 85 ASP A N 1
ATOM 640 C CA . ASP A 1 85 ? -23.460 13.356 7.715 1.00 56.28 85 ASP A CA 1
ATOM 641 C C . ASP A 1 85 ? -22.071 13.274 8.365 1.00 56.28 85 ASP A C 1
ATOM 643 O O . ASP A 1 85 ? -21.104 13.841 7.862 1.00 56.28 85 ASP A O 1
ATOM 647 N N . THR A 1 86 ? -21.956 12.588 9.509 1.00 61.31 86 THR A N 1
ATOM 648 C CA . THR A 1 86 ? -20.735 12.605 10.338 1.00 61.31 86 THR A CA 1
ATOM 649 C C . THR A 1 86 ? -20.241 11.231 10.795 1.00 61.31 86 THR A C 1
ATOM 651 O O . THR A 1 86 ? -19.158 11.144 11.366 1.00 61.31 86 THR A O 1
ATOM 654 N N . GLY A 1 87 ? -21.017 10.157 10.611 1.00 57.47 87 GLY A N 1
ATOM 655 C CA . GLY A 1 87 ? -20.709 8.808 11.116 1.00 57.47 87 GLY A CA 1
ATOM 656 C C . GLY A 1 87 ? -20.752 8.663 12.647 1.00 57.47 87 GLY A C 1
ATOM 657 O O . GLY A 1 87 ? -20.384 7.613 13.184 1.00 57.47 87 GLY A O 1
ATOM 658 N N . ASN A 1 88 ? -21.179 9.712 13.357 1.00 61.75 88 ASN A N 1
ATOM 659 C CA . ASN A 1 88 ? -21.267 9.769 14.816 1.00 61.75 88 ASN A CA 1
ATOM 660 C C . ASN A 1 88 ? -22.627 9.285 15.341 1.00 61.75 88 ASN A C 1
ATOM 662 O O . ASN A 1 88 ? -23.581 9.071 14.598 1.00 61.75 88 ASN A O 1
ATOM 666 N N . SER A 1 89 ? -22.741 9.110 16.654 1.00 57.41 89 SER A N 1
ATOM 667 C CA . SER A 1 89 ? -23.983 8.687 17.304 1.00 57.41 89 SER A CA 1
ATOM 668 C C . SER A 1 89 ? -25.077 9.765 17.200 1.00 57.41 89 SER A C 1
ATOM 670 O O . SER A 1 89 ? -24.903 10.874 17.702 1.00 57.41 89 SER A O 1
ATOM 672 N N . ASP A 1 90 ? -26.222 9.447 16.583 1.00 58.38 90 ASP A N 1
ATOM 673 C CA . ASP A 1 90 ? -27.387 10.344 16.545 1.00 58.38 90 ASP A CA 1
ATOM 674 C C . ASP A 1 90 ? -28.172 10.269 17.868 1.00 58.38 90 ASP A C 1
ATOM 676 O O . ASP A 1 90 ? -28.668 9.211 18.272 1.00 58.38 90 ASP A O 1
ATOM 680 N N . ASN A 1 91 ? -28.305 11.422 18.531 1.00 58.47 91 ASN A N 1
ATOM 681 C CA . ASN A 1 91 ? -29.072 11.603 19.762 1.00 58.47 91 ASN A CA 1
ATOM 682 C C . ASN A 1 91 ? -30.582 11.353 19.594 1.00 58.47 91 ASN A C 1
ATOM 684 O O . ASN A 1 91 ? -31.258 11.167 20.603 1.00 58.47 91 ASN A O 1
ATOM 688 N N . LYS A 1 92 ? -31.126 11.350 18.372 1.00 57.78 92 LYS A N 1
ATOM 689 C CA . LYS A 1 92 ? -32.548 11.075 18.107 1.00 57.78 92 LYS A CA 1
ATOM 690 C C . LYS A 1 92 ? -32.864 9.583 17.962 1.00 57.78 92 LYS A C 1
ATOM 692 O O . LYS A 1 92 ? -34.024 9.201 18.053 1.00 57.78 92 LYS A O 1
ATOM 697 N N . MET A 1 93 ? -31.855 8.725 17.789 1.00 56.16 93 MET A N 1
ATOM 698 C CA . MET A 1 93 ? -32.037 7.309 17.427 1.00 56.16 93 MET A CA 1
ATOM 699 C C . MET A 1 93 ? -31.462 6.325 18.468 1.00 56.16 93 MET A C 1
ATOM 701 O O . MET A 1 93 ? -30.940 5.260 18.129 1.00 56.16 93 MET A O 1
ATOM 705 N N . LYS A 1 94 ? -31.543 6.681 19.757 1.00 55.50 94 LYS A N 1
ATOM 706 C CA . LYS A 1 94 ? -30.689 6.147 20.839 1.00 55.50 94 LYS A CA 1
ATOM 707 C C . LYS A 1 94 ? -30.734 4.638 21.137 1.00 55.50 94 LYS A C 1
ATOM 709 O O . LYS A 1 94 ? -29.847 4.186 21.852 1.00 55.50 94 LYS A O 1
ATOM 714 N N . ALA A 1 95 ? -31.697 3.845 20.649 1.00 55.16 95 ALA A N 1
ATOM 715 C CA . ALA A 1 95 ? -31.904 2.499 21.216 1.00 55.16 95 ALA A CA 1
ATOM 716 C C . ALA A 1 95 ? -32.177 1.342 20.236 1.00 55.16 95 ALA A C 1
ATOM 718 O O . ALA A 1 95 ? -31.671 0.239 20.462 1.00 55.16 95 ALA A O 1
ATOM 719 N N . SER A 1 96 ? -32.947 1.528 19.158 1.00 61.88 96 SER A N 1
ATOM 720 C CA . SER A 1 96 ? -33.435 0.383 18.364 1.00 61.88 96 SER A CA 1
ATOM 721 C C . SER A 1 96 ? -32.436 -0.108 17.316 1.00 61.88 96 SER A C 1
ATOM 723 O O . SER A 1 96 ? -32.248 -1.316 17.177 1.00 61.88 96 SER A O 1
ATOM 725 N N . ASN A 1 97 ? -31.717 0.793 16.642 1.00 70.50 97 ASN A N 1
ATOM 726 C CA . ASN A 1 97 ? -30.850 0.412 15.528 1.00 70.50 97 ASN A CA 1
ATOM 727 C C . ASN A 1 97 ? -29.644 -0.436 16.008 1.00 70.50 97 ASN A C 1
ATOM 729 O O . ASN A 1 97 ? -28.931 -0.020 16.927 1.00 70.50 97 ASN A O 1
ATOM 733 N N . PRO A 1 98 ? -29.399 -1.633 15.441 1.00 71.94 98 PRO A N 1
ATOM 734 C CA . PRO A 1 98 ? -28.241 -2.461 15.787 1.00 71.94 98 PRO A CA 1
ATOM 735 C C . PRO A 1 98 ? -26.890 -1.850 15.376 1.00 71.94 98 PRO A C 1
ATOM 737 O O . PRO A 1 98 ? -25.866 -2.252 15.924 1.00 71.94 98 PRO A O 1
ATOM 740 N N . ARG A 1 99 ? -26.878 -0.867 14.465 1.00 71.75 99 ARG A N 1
ATOM 741 C CA . ARG A 1 99 ? -25.675 -0.166 13.982 1.00 71.75 99 ARG A CA 1
ATOM 742 C C . ARG A 1 99 ? -25.353 1.137 14.728 1.00 71.75 99 ARG A C 1
ATOM 744 O O . ARG A 1 99 ? -24.570 1.948 14.256 1.00 71.75 99 ARG A O 1
ATOM 751 N N . ASN A 1 100 ? -26.004 1.388 15.866 1.00 75.50 100 ASN A N 1
ATOM 752 C CA . ASN A 1 100 ? -25.786 2.597 16.658 1.00 75.50 100 ASN A CA 1
ATOM 753 C C . ASN A 1 100 ? -25.190 2.243 18.018 1.00 75.50 100 ASN A C 1
ATOM 755 O O . ASN A 1 100 ? -25.925 1.913 18.952 1.00 75.50 100 ASN A O 1
ATOM 759 N N . ALA A 1 101 ? -23.871 2.354 18.162 1.00 82.38 101 ALA A N 1
ATOM 760 C CA . ALA A 1 101 ? -23.205 2.169 19.449 1.00 82.38 101 ALA A CA 1
ATOM 761 C C . ALA A 1 101 ? -23.317 3.414 20.350 1.00 82.38 101 ALA A C 1
ATOM 763 O O . ALA A 1 101 ? -22.375 3.766 21.044 1.00 82.38 101 ALA A O 1
ATOM 764 N N . PHE A 1 102 ? -24.476 4.079 20.381 1.00 82.56 102 PHE A N 1
ATOM 765 C CA . PHE A 1 102 ? -24.677 5.394 21.001 1.00 82.56 102 PHE A CA 1
ATOM 766 C C . PHE A 1 102 ? -24.019 5.563 22.385 1.00 82.56 102 PHE A C 1
ATOM 768 O O . PHE A 1 102 ? -23.403 6.594 22.658 1.00 82.56 102 PHE A O 1
ATOM 775 N N . TYR A 1 103 ? -24.129 4.544 23.243 1.00 83.50 103 TYR A N 1
ATOM 776 C CA . TYR A 1 103 ? -23.677 4.607 24.631 1.00 83.50 103 TYR A CA 1
ATOM 777 C C . TYR A 1 103 ? -22.170 4.406 24.849 1.00 83.50 103 TYR A C 1
ATOM 779 O O . TYR A 1 103 ? -21.703 4.633 25.963 1.00 83.50 103 TYR A O 1
ATOM 787 N N . TRP A 1 104 ? -21.399 4.020 23.825 1.00 87.69 104 TRP A N 1
ATOM 788 C CA . TRP A 1 104 ? -19.998 3.600 23.986 1.00 87.69 104 TRP A CA 1
ATOM 789 C C . TRP A 1 104 ? -19.138 4.637 24.719 1.00 87.69 104 TRP A C 1
ATOM 791 O O . TRP A 1 104 ? -18.337 4.291 25.582 1.00 87.69 104 TRP A O 1
ATOM 801 N N . ARG A 1 105 ? -19.352 5.924 24.429 1.00 87.56 105 ARG A N 1
ATOM 802 C CA . ARG A 1 105 ? -18.557 7.016 24.997 1.00 87.56 105 ARG A CA 1
ATOM 803 C C . ARG A 1 105 ? -18.838 7.251 26.480 1.00 87.56 105 ARG A C 1
ATOM 805 O O . ARG A 1 105 ? -17.930 7.606 27.221 1.00 87.56 105 ARG A O 1
ATOM 812 N N . PHE A 1 106 ? -20.084 7.046 26.905 1.00 88.94 106 PHE A N 1
ATOM 813 C CA . PHE A 1 106 ? -20.465 7.138 28.316 1.00 88.94 106 PHE A CA 1
ATOM 814 C C . PHE A 1 106 ? -19.891 5.970 29.120 1.00 88.94 106 PHE A C 1
ATOM 816 O O . PHE A 1 106 ? -19.592 6.137 30.294 1.00 88.94 106 PHE A O 1
ATOM 823 N N . VAL A 1 107 ? -19.702 4.811 28.482 1.00 91.25 107 VAL A N 1
ATOM 824 C CA . VAL A 1 107 ? -19.019 3.665 29.091 1.00 91.25 107 VAL A CA 1
ATOM 825 C C . VAL A 1 107 ? -17.519 3.940 29.219 1.00 91.25 107 VAL A C 1
ATOM 827 O O . VAL A 1 107 ? -16.985 3.818 30.313 1.00 91.25 107 VAL A O 1
ATOM 830 N N . GLU A 1 108 ? -16.859 4.386 28.145 1.00 91.69 108 GLU A N 1
ATOM 831 C CA . GLU A 1 108 ? -15.409 4.648 28.136 1.00 91.69 108 GLU A CA 1
ATOM 832 C C . GLU A 1 108 ? -14.989 5.719 29.159 1.00 91.69 108 GLU A C 1
ATOM 834 O O . GLU A 1 108 ? -13.972 5.570 29.828 1.00 91.69 108 GLU A O 1
ATOM 839 N N . ILE A 1 109 ? -15.764 6.804 29.281 1.00 92.12 109 ILE A N 1
ATOM 840 C CA . ILE A 1 109 ? -15.366 8.013 30.030 1.00 92.12 109 ILE A CA 1
ATOM 841 C C . ILE A 1 109 ? -16.128 8.147 31.360 1.00 92.12 109 ILE A C 1
ATOM 843 O O . ILE A 1 109 ? -15.722 8.902 32.242 1.00 92.12 109 ILE A O 1
ATOM 847 N N . GLY A 1 110 ? -17.225 7.411 31.527 1.00 91.81 110 GLY A N 1
ATOM 848 C CA . GLY A 1 110 ? -18.136 7.575 32.653 1.00 91.81 110 GLY A CA 1
ATOM 849 C C . GLY A 1 110 ? -19.093 8.756 32.480 1.00 91.81 110 GLY A C 1
ATOM 850 O O . GLY A 1 110 ? -19.105 9.477 31.477 1.00 91.81 110 GLY A O 1
ATOM 851 N N . THR A 1 111 ? -19.941 8.939 33.486 1.00 91.75 111 THR A N 1
ATOM 852 C CA . THR A 1 111 ? -20.926 10.021 33.594 1.00 91.75 111 THR A CA 1
ATOM 853 C C . THR A 1 111 ? -20.968 10.539 35.029 1.00 91.75 111 THR A C 1
ATOM 855 O O . THR A 1 111 ? -20.356 9.955 35.918 1.00 91.75 111 THR A O 1
ATOM 858 N N . SER A 1 112 ? -21.748 11.589 35.299 1.00 93.94 112 SER A N 1
ATOM 859 C CA . SER A 1 112 ? -21.977 12.049 36.679 1.00 93.94 112 SER A CA 1
ATOM 860 C C . SER A 1 112 ? -22.542 10.959 37.600 1.00 93.94 112 SER A C 1
ATOM 862 O O . SER A 1 112 ? -22.360 11.035 38.808 1.00 93.94 112 SER A O 1
ATOM 864 N N . ASN A 1 113 ? -23.223 9.954 37.035 1.00 93.88 113 ASN A N 1
ATOM 865 C CA . ASN A 1 113 ? -23.954 8.928 37.778 1.00 93.88 113 ASN A CA 1
ATOM 866 C C . ASN A 1 113 ? -23.344 7.521 37.626 1.00 93.88 113 ASN A C 1
ATOM 868 O O . ASN A 1 113 ? -23.920 6.558 38.123 1.00 93.88 113 ASN A O 1
ATOM 872 N N . MET A 1 114 ? -22.228 7.370 36.903 1.00 92.75 114 MET A N 1
ATOM 873 C CA . MET A 1 114 ? -21.602 6.069 36.629 1.00 92.75 114 MET A CA 1
ATOM 874 C C . MET A 1 114 ? -20.091 6.240 36.408 1.00 92.75 114 MET A C 1
ATOM 876 O O . MET A 1 114 ? -19.718 7.079 35.585 1.00 92.75 114 MET A O 1
ATOM 880 N N . PRO A 1 115 ? -19.222 5.464 37.085 1.00 94.31 115 PRO A N 1
ATOM 881 C CA . PRO A 1 115 ? -17.777 5.536 36.871 1.00 94.31 115 PRO A CA 1
ATOM 882 C C . PRO A 1 115 ? -17.378 5.098 35.453 1.00 94.31 115 PRO A C 1
ATOM 884 O O . PRO A 1 115 ? -18.129 4.413 34.758 1.00 94.31 115 PRO A O 1
ATOM 887 N N . ALA A 1 116 ? -16.183 5.505 35.024 1.00 93.81 116 ALA A N 1
ATOM 888 C CA . ALA A 1 116 ? -15.620 5.104 33.740 1.00 93.81 116 ALA A CA 1
ATOM 889 C C . ALA A 1 116 ? -15.280 3.607 33.724 1.00 93.81 116 ALA A C 1
ATOM 891 O O . ALA A 1 116 ? -14.680 3.086 34.664 1.00 93.81 116 ALA A O 1
ATOM 892 N N . HIS A 1 117 ? -15.604 2.943 32.618 1.00 92.88 117 HIS A N 1
ATOM 893 C CA . HIS A 1 117 ? -15.203 1.574 32.311 1.00 92.88 117 HIS A CA 1
ATOM 894 C C . HIS A 1 117 ? -14.413 1.575 30.995 1.00 92.88 117 HIS A C 1
ATOM 896 O O . HIS A 1 117 ? -14.963 1.214 29.950 1.00 92.88 117 HIS A O 1
ATOM 902 N N . PRO A 1 118 ? -13.147 2.030 31.022 1.00 93.50 118 PRO A N 1
ATOM 903 C CA . PRO A 1 118 ? -12.352 2.207 29.818 1.00 93.50 118 PRO A CA 1
ATOM 904 C C . PRO A 1 118 ? -11.996 0.858 29.185 1.00 93.50 118 PRO A C 1
ATOM 906 O O . PRO A 1 118 ? -11.571 -0.077 29.864 1.00 93.50 118 PRO A O 1
ATOM 909 N N . PHE A 1 119 ? -12.138 0.771 27.869 1.00 93.81 119 PHE A N 1
ATOM 910 C CA . PHE A 1 119 ? -11.815 -0.400 27.055 1.00 93.81 119 PHE A CA 1
ATOM 911 C C . PHE A 1 119 ? -11.046 -0.019 25.786 1.00 93.81 119 PHE A C 1
ATOM 913 O O . PHE A 1 119 ? -10.245 -0.820 25.312 1.00 93.81 119 PHE A O 1
ATOM 920 N N . VAL A 1 120 ? -11.207 1.209 25.277 1.00 91.31 120 VAL A N 1
ATOM 921 C CA . VAL A 1 120 ? -10.469 1.692 24.101 1.00 91.31 120 VAL A CA 1
ATOM 922 C C . VAL A 1 120 ? -9.052 2.106 24.470 1.00 91.31 120 VAL A C 1
ATOM 924 O O . VAL A 1 120 ? -8.093 1.634 23.860 1.00 91.31 120 VAL A O 1
ATOM 927 N N . ARG A 1 121 ? -8.890 2.973 25.478 1.00 90.75 121 ARG A N 1
ATOM 928 C CA . ARG A 1 121 ? -7.551 3.421 25.883 1.00 90.75 121 ARG A CA 1
ATOM 929 C C . ARG A 1 121 ? -6.657 2.264 26.361 1.00 90.75 121 ARG A C 1
ATOM 931 O O . ARG A 1 121 ? -5.535 2.169 25.868 1.00 90.75 121 ARG A O 1
ATOM 938 N N . PRO A 1 122 ? -7.140 1.336 27.210 1.00 94.19 122 PRO A N 1
ATOM 939 C CA . PRO A 1 122 ? -6.342 0.190 27.633 1.00 94.19 122 PRO A CA 1
ATOM 940 C C . PRO A 1 122 ? -5.979 -0.754 26.482 1.00 94.19 122 PRO A C 1
ATOM 942 O O . PRO A 1 122 ? -4.900 -1.341 26.509 1.00 94.19 122 PRO A O 1
ATOM 945 N N . ALA A 1 123 ? -6.850 -0.897 25.475 1.00 92.06 123 ALA A N 1
ATOM 946 C CA . ALA A 1 123 ? -6.545 -1.683 24.281 1.00 92.06 123 ALA A CA 1
ATOM 947 C C . ALA A 1 123 ? -5.348 -1.100 23.519 1.00 92.06 123 ALA A C 1
ATOM 949 O O . ALA A 1 123 ? -4.430 -1.828 23.147 1.00 92.06 123 ALA A O 1
ATOM 950 N N . PHE A 1 124 ? -5.330 0.224 23.354 1.00 90.56 124 PHE A N 1
ATOM 951 C CA . PHE A 1 124 ? -4.213 0.922 22.731 1.00 90.56 124 PHE A CA 1
ATOM 952 C C . PHE A 1 124 ? -2.920 0.762 23.529 1.00 90.56 124 PHE A C 1
ATOM 954 O O . PHE A 1 124 ? -1.931 0.284 22.983 1.00 90.56 124 PHE A O 1
ATOM 961 N N . ASP A 1 125 ? -2.939 1.097 24.821 1.00 91.31 125 ASP A N 1
ATOM 962 C CA . ASP A 1 125 ? -1.734 1.049 25.657 1.00 91.31 125 ASP A CA 1
ATOM 963 C C . ASP A 1 125 ? -1.135 -0.373 25.716 1.00 91.31 125 ASP A C 1
ATOM 965 O O . ASP A 1 125 ? 0.074 -0.528 25.842 1.00 91.31 125 ASP A O 1
ATOM 969 N N . THR A 1 126 ? -1.968 -1.413 25.567 1.00 94.31 126 THR A N 1
ATOM 970 C CA . THR A 1 126 ? -1.524 -2.817 25.561 1.00 94.31 126 THR A CA 1
ATOM 971 C C . THR A 1 126 ? -0.928 -3.254 24.222 1.00 94.31 126 THR A C 1
ATOM 973 O O . THR A 1 126 ? 0.059 -3.981 24.217 1.00 94.31 126 THR A O 1
ATOM 976 N N . ARG A 1 127 ? -1.521 -2.855 23.086 1.00 92.25 127 ARG A N 1
ATOM 977 C CA . ARG A 1 127 ? -1.158 -3.388 21.756 1.00 92.25 127 ARG A CA 1
ATOM 978 C C . ARG A 1 127 ? -0.546 -2.375 20.790 1.00 92.25 127 ARG A C 1
ATOM 980 O O . ARG A 1 127 ? -0.387 -2.686 19.614 1.00 92.25 127 ARG A O 1
ATOM 987 N N . GLN A 1 128 ? -0.183 -1.175 21.238 1.00 85.94 128 GLN A N 1
ATOM 988 C CA . GLN A 1 128 ? 0.425 -0.159 20.366 1.00 85.94 128 GLN A CA 1
ATOM 989 C C . GLN A 1 128 ? 1.709 -0.650 19.669 1.00 85.94 128 GLN A C 1
ATOM 991 O O . GLN A 1 128 ? 1.925 -0.345 18.496 1.00 85.94 128 GLN A O 1
ATOM 996 N N . GLU A 1 129 ? 2.540 -1.441 20.355 1.00 85.44 129 GLU A N 1
ATOM 997 C CA . GLU A 1 129 ? 3.788 -1.973 19.794 1.00 85.44 129 GLU A CA 1
ATOM 998 C C . GLU A 1 129 ? 3.501 -3.047 18.737 1.00 85.44 129 GLU A C 1
ATOM 1000 O O . GLU A 1 129 ? 4.002 -2.955 17.619 1.00 85.44 129 GLU A O 1
ATOM 1005 N N . GLU A 1 130 ? 2.612 -3.996 19.040 1.00 85.94 130 GLU A N 1
ATOM 1006 C CA . GLU A 1 130 ? 2.161 -5.036 18.103 1.00 85.94 130 GLU A CA 1
ATOM 1007 C C . GLU A 1 130 ? 1.479 -4.428 16.868 1.00 85.94 130 GLU A C 1
ATOM 1009 O O . GLU A 1 130 ? 1.751 -4.825 15.738 1.00 85.94 130 GLU A O 1
ATOM 1014 N N . ALA A 1 131 ? 0.644 -3.403 17.058 1.00 83.38 131 ALA A N 1
ATOM 1015 C CA . ALA A 1 131 ? 0.009 -2.672 15.966 1.00 83.38 131 ALA A CA 1
ATOM 1016 C C . ALA A 1 131 ? 1.043 -1.975 15.066 1.00 83.38 131 ALA A C 1
ATOM 1018 O O . ALA A 1 131 ? 0.886 -1.951 13.843 1.00 83.38 131 ALA A O 1
ATOM 1019 N N . THR A 1 132 ? 2.113 -1.437 15.657 1.00 81.38 132 THR A N 1
ATOM 1020 C CA . THR A 1 132 ? 3.218 -0.817 14.912 1.00 81.38 132 THR A CA 1
ATOM 1021 C C . THR A 1 132 ? 3.983 -1.867 14.112 1.00 81.38 132 THR A C 1
ATOM 1023 O O . THR A 1 132 ? 4.221 -1.679 12.920 1.00 81.38 132 THR A O 1
ATOM 1026 N N . GLN A 1 133 ? 4.303 -3.005 14.728 1.00 80.75 133 GLN A N 1
ATOM 1027 C CA . GLN A 1 133 ? 4.967 -4.122 14.056 1.00 80.75 133 GLN A CA 1
ATOM 1028 C C . GLN A 1 133 ? 4.120 -4.684 12.908 1.00 80.75 133 GLN A C 1
ATOM 1030 O O . GLN A 1 133 ? 4.640 -4.893 11.816 1.00 80.75 133 GLN A O 1
ATOM 1035 N N . ALA A 1 134 ? 2.811 -4.857 13.106 1.00 83.38 134 ALA A N 1
ATOM 1036 C CA . ALA A 1 134 ? 1.896 -5.324 12.067 1.00 83.38 134 ALA A CA 1
ATOM 1037 C C . ALA A 1 134 ? 1.812 -4.349 10.882 1.00 83.38 134 ALA A C 1
ATOM 1039 O O . ALA A 1 134 ? 1.769 -4.777 9.727 1.00 83.38 134 ALA A O 1
ATOM 1040 N N . ALA A 1 135 ? 1.825 -3.039 11.151 1.00 81.00 135 ALA A N 1
ATOM 1041 C CA . ALA A 1 135 ? 1.8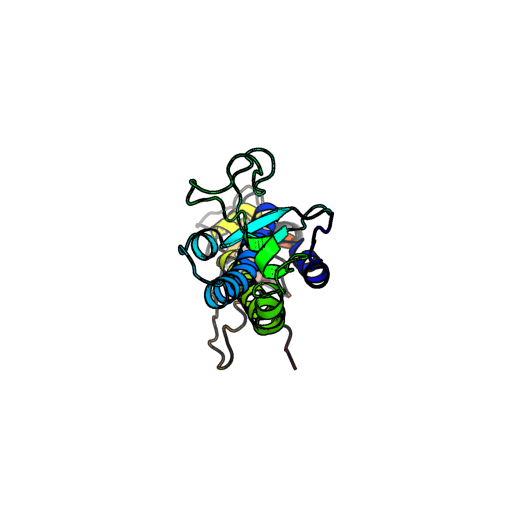58 -2.028 10.101 1.00 81.00 135 ALA A CA 1
ATOM 1042 C C . ALA A 1 135 ? 3.167 -2.079 9.299 1.00 81.00 135 ALA A C 1
ATOM 1044 O O . ALA A 1 135 ? 3.118 -2.054 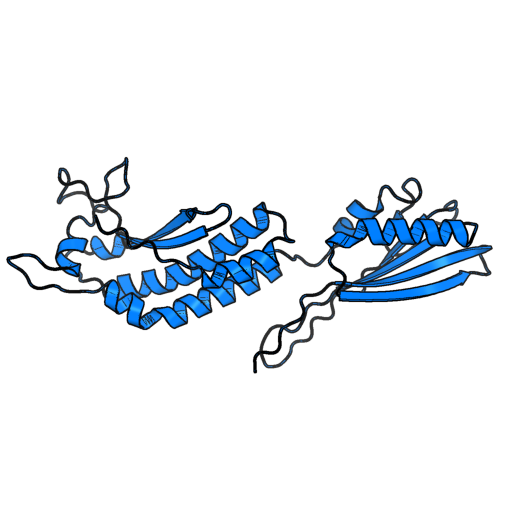8.070 1.00 81.00 135 ALA A O 1
ATOM 1045 N N . LEU A 1 136 ? 4.317 -2.199 9.972 1.00 77.06 136 LEU A N 1
ATOM 1046 C CA . LEU A 1 136 ? 5.629 -2.320 9.323 1.00 77.06 136 LEU A CA 1
ATOM 1047 C C . LEU A 1 136 ? 5.743 -3.610 8.502 1.00 77.06 136 LEU A C 1
ATOM 1049 O O . LEU A 1 136 ? 6.158 -3.569 7.348 1.00 77.06 136 LEU A O 1
ATOM 1053 N N . ALA A 1 137 ? 5.308 -4.744 9.053 1.00 77.19 137 ALA A N 1
ATOM 1054 C CA . ALA A 1 137 ? 5.319 -6.025 8.353 1.00 77.19 137 ALA A CA 1
ATOM 1055 C C . ALA A 1 137 ? 4.450 -5.985 7.088 1.00 77.19 137 ALA A C 1
ATOM 1057 O O . ALA A 1 137 ? 4.898 -6.381 6.012 1.00 77.19 137 ALA A O 1
ATOM 1058 N N . ARG A 1 138 ? 3.226 -5.442 7.187 1.00 82.00 138 ARG A N 1
ATOM 1059 C CA . ARG A 1 138 ? 2.347 -5.289 6.022 1.00 82.00 138 ARG A CA 1
ATOM 1060 C C . ARG A 1 138 ? 2.918 -4.306 5.004 1.00 82.00 138 ARG A C 1
ATOM 1062 O O . ARG A 1 138 ? 2.710 -4.508 3.812 1.00 82.00 138 ARG A O 1
ATOM 1069 N N . MET A 1 139 ? 3.607 -3.259 5.455 1.00 74.62 139 MET A N 1
ATOM 1070 C CA . MET A 1 139 ? 4.274 -2.305 4.572 1.00 74.62 139 MET A CA 1
ATOM 1071 C C . MET A 1 139 ? 5.377 -2.981 3.764 1.00 74.62 139 MET A C 1
ATOM 1073 O O . MET A 1 139 ? 5.350 -2.864 2.547 1.00 74.62 139 MET A O 1
ATOM 1077 N N . ASN A 1 140 ? 6.274 -3.731 4.411 1.00 68.00 140 ASN A N 1
ATOM 1078 C CA . ASN A 1 140 ? 7.336 -4.472 3.725 1.00 68.00 140 ASN A CA 1
ATOM 1079 C C . ASN A 1 140 ? 6.748 -5.446 2.702 1.00 68.00 140 ASN A C 1
ATOM 1081 O O . ASN A 1 140 ? 7.083 -5.376 1.529 1.00 68.00 140 ASN A O 1
ATOM 1085 N N . GLN A 1 141 ? 5.752 -6.235 3.109 1.00 68.62 141 GLN A N 1
ATOM 1086 C CA . GLN A 1 141 ? 5.054 -7.138 2.197 1.00 68.62 141 GLN A CA 1
ATOM 1087 C C . GLN A 1 141 ? 4.409 -6.397 1.014 1.00 68.62 141 GLN A C 1
ATOM 1089 O O . GLN A 1 141 ? 4.446 -6.872 -0.113 1.00 68.62 141 GLN A O 1
ATOM 1094 N N . ALA A 1 142 ? 3.786 -5.240 1.247 1.00 66.44 142 ALA A N 1
ATOM 1095 C CA . ALA A 1 142 ? 3.144 -4.466 0.187 1.00 66.44 142 ALA A CA 1
ATOM 1096 C C . ALA A 1 142 ? 4.160 -3.781 -0.741 1.00 66.44 142 ALA A C 1
ATOM 1098 O O . ALA A 1 142 ? 3.845 -3.554 -1.908 1.00 66.44 142 ALA A O 1
ATOM 1099 N N . ILE A 1 143 ? 5.349 -3.445 -0.233 1.00 62.00 143 ILE A N 1
ATOM 1100 C CA . ILE A 1 143 ? 6.483 -2.987 -1.037 1.00 62.00 143 ILE A CA 1
ATOM 1101 C C . ILE A 1 143 ? 6.982 -4.140 -1.902 1.00 62.00 143 ILE A C 1
ATOM 1103 O O . ILE A 1 143 ? 7.148 -3.927 -3.091 1.00 62.00 143 ILE A O 1
ATOM 1107 N N . ASP A 1 144 ? 7.125 -5.348 -1.361 1.00 58.91 144 ASP A N 1
ATOM 1108 C CA . ASP A 1 144 ? 7.542 -6.526 -2.132 1.00 58.91 144 ASP A CA 1
ATOM 1109 C C . ASP A 1 144 ? 6.495 -6.912 -3.198 1.00 58.91 144 ASP A C 1
ATOM 1111 O O . ASP A 1 144 ? 6.832 -7.206 -4.340 1.00 58.91 144 ASP A O 1
ATOM 1115 N N . GLU A 1 145 ? 5.202 -6.842 -2.863 1.00 57.72 145 GLU A N 1
ATOM 1116 C CA . GLU A 1 145 ? 4.087 -7.081 -3.796 1.00 57.72 145 GLU A CA 1
ATOM 1117 C C . GLU A 1 145 ? 3.939 -5.969 -4.853 1.00 57.72 145 GLU A C 1
ATOM 1119 O O . GLU A 1 145 ? 3.458 -6.221 -5.958 1.00 57.72 145 GLU A O 1
ATOM 1124 N N . GLY A 1 146 ? 4.264 -4.723 -4.491 1.00 51.06 146 GLY A N 1
ATOM 1125 C CA . GLY A 1 146 ? 4.171 -3.543 -5.356 1.00 51.06 146 GLY A CA 1
ATOM 1126 C C . GLY A 1 146 ? 5.395 -3.366 -6.252 1.00 51.06 146 GLY A C 1
ATOM 1127 O O . GLY A 1 146 ? 5.258 -2.955 -7.399 1.00 51.06 146 GLY A O 1
ATOM 1128 N N . ALA A 1 147 ? 6.569 -3.755 -5.763 1.00 51.91 147 ALA A N 1
ATOM 1129 C CA . ALA A 1 147 ? 7.791 -3.955 -6.527 1.00 51.91 147 ALA A CA 1
ATOM 1130 C C . ALA A 1 147 ? 7.763 -5.333 -7.199 1.00 51.91 147 ALA A C 1
ATOM 1132 O O . ALA A 1 147 ? 8.730 -6.090 -7.094 1.00 51.91 147 ALA A O 1
ATOM 1133 N N . GLY A 1 148 ? 6.636 -5.654 -7.854 1.00 48.81 148 GLY A N 1
ATOM 1134 C CA . GLY A 1 148 ? 6.461 -6.901 -8.590 1.00 48.81 148 GLY A CA 1
ATOM 1135 C C . GLY A 1 148 ? 7.716 -7.203 -9.401 1.00 48.81 148 GLY A C 1
ATOM 1136 O O . GLY A 1 148 ? 8.321 -6.271 -9.937 1.00 48.81 148 GLY A O 1
ATOM 1137 N N . GLU A 1 149 ? 8.136 -8.473 -9.410 1.00 54.06 149 GLU A N 1
ATOM 1138 C CA . GLU A 1 149 ? 9.359 -8.910 -10.089 1.00 54.06 149 GLU A CA 1
ATOM 1139 C C . GLU A 1 149 ? 9.489 -8.182 -11.427 1.00 54.06 149 GLU A C 1
ATOM 1141 O O . GLU A 1 149 ? 8.621 -8.316 -12.288 1.00 54.06 149 GLU A O 1
ATOM 1146 N N . MET A 1 150 ? 10.526 -7.349 -11.555 1.00 66.31 150 MET A N 1
ATOM 1147 C CA . MET A 1 150 ? 10.756 -6.544 -12.750 1.00 66.31 150 MET A CA 1
ATOM 1148 C C . MET A 1 150 ? 10.709 -7.462 -13.964 1.00 66.31 150 MET A C 1
ATOM 1150 O O . MET A 1 150 ? 11.564 -8.331 -14.090 1.00 66.31 150 MET A O 1
ATOM 1154 N N . THR A 1 151 ? 9.727 -7.280 -14.841 1.00 72.19 151 THR A N 1
ATOM 1155 C CA . THR A 1 151 ? 9.536 -8.166 -15.990 1.00 72.19 151 THR A CA 1
ATOM 1156 C C . THR A 1 151 ? 10.279 -7.645 -17.215 1.00 72.19 151 THR A C 1
ATOM 1158 O O . THR A 1 151 ? 10.607 -6.459 -17.329 1.00 72.19 151 THR A O 1
ATOM 1161 N N . GLU A 1 152 ? 10.487 -8.507 -18.208 1.00 73.00 152 GLU A N 1
ATOM 1162 C CA . GLU A 1 152 ? 10.974 -8.092 -19.523 1.00 73.00 152 GLU A CA 1
ATOM 1163 C C . GLU A 1 152 ? 10.078 -7.022 -20.166 1.00 73.00 152 GLU A C 1
ATOM 1165 O O . GLU A 1 152 ? 10.575 -6.151 -20.881 1.00 73.00 152 GLU A O 1
ATOM 1170 N N . ALA A 1 153 ? 8.770 -7.035 -19.881 1.00 76.12 153 ALA A N 1
ATOM 1171 C CA . ALA A 1 153 ? 7.833 -6.041 -20.396 1.00 76.12 153 ALA A CA 1
ATOM 1172 C C . ALA A 1 153 ? 8.114 -4.637 -19.836 1.00 76.12 153 ALA A C 1
ATOM 1174 O O . ALA A 1 153 ? 8.060 -3.660 -20.588 1.00 76.12 153 ALA A O 1
ATOM 1175 N N . ASP A 1 154 ? 8.475 -4.536 -18.555 1.00 77.44 154 ASP A N 1
ATOM 1176 C CA . ASP A 1 154 ? 8.812 -3.263 -17.907 1.00 77.44 154 ASP A CA 1
ATOM 1177 C C . ASP A 1 154 ? 10.092 -2.661 -18.496 1.00 77.44 154 ASP A C 1
ATOM 1179 O O . ASP A 1 154 ? 10.173 -1.455 -18.736 1.00 77.44 154 ASP A O 1
ATOM 1183 N N . ILE A 1 155 ? 11.081 -3.505 -18.804 1.00 82.50 155 ILE A N 1
ATOM 1184 C CA . ILE A 1 155 ? 12.319 -3.088 -19.476 1.00 82.50 155 ILE A CA 1
ATOM 1185 C C . ILE A 1 155 ? 12.028 -2.679 -20.927 1.00 82.50 155 ILE A C 1
ATOM 1187 O O . ILE A 1 155 ? 12.493 -1.630 -21.385 1.00 82.50 155 ILE A O 1
ATOM 1191 N N . TYR A 1 156 ? 11.226 -3.464 -21.650 1.00 83.94 156 TYR A N 1
ATOM 1192 C CA . TYR A 1 156 ? 10.875 -3.182 -23.040 1.00 83.94 156 TYR A CA 1
ATOM 1193 C C . TYR A 1 156 ? 10.154 -1.843 -23.197 1.00 83.94 156 TYR A C 1
ATOM 1195 O O . TYR A 1 156 ? 10.524 -1.061 -24.070 1.00 83.94 156 TYR A O 1
ATOM 1203 N N . GLN A 1 157 ? 9.180 -1.531 -22.334 1.00 82.56 157 GLN A N 1
ATOM 1204 C CA . GLN A 1 157 ? 8.462 -0.249 -22.366 1.00 82.56 157 GLN A CA 1
ATOM 1205 C C . GLN A 1 157 ? 9.421 0.948 -22.361 1.00 82.56 157 GLN A C 1
ATOM 1207 O O . GLN A 1 157 ? 9.231 1.907 -23.106 1.00 82.56 157 GLN A O 1
ATOM 1212 N N . ARG A 1 158 ? 10.500 0.856 -21.582 1.00 86.06 158 ARG A N 1
ATOM 1213 C CA . ARG A 1 158 ? 11.490 1.925 -21.393 1.00 86.06 158 ARG A CA 1
ATOM 1214 C C . ARG A 1 158 ? 12.450 2.062 -22.555 1.00 86.06 158 ARG A C 1
ATOM 1216 O O . ARG A 1 158 ? 12.842 3.169 -22.915 1.00 86.06 158 ARG A O 1
ATOM 1223 N N . LEU A 1 159 ? 12.845 0.930 -23.123 1.00 89.12 159 LEU A N 1
ATOM 1224 C CA . LEU A 1 159 ? 13.852 0.886 -24.171 1.00 89.12 159 LEU A CA 1
ATOM 1225 C C . LEU A 1 159 ? 13.250 0.975 -25.574 1.00 89.12 159 LEU A C 1
ATOM 1227 O O . LEU A 1 159 ? 13.960 1.388 -26.478 1.00 89.12 159 LEU A O 1
ATOM 1231 N N . SER A 1 160 ? 11.966 0.658 -25.765 1.00 89.50 160 SER A N 1
ATOM 1232 C CA . SER A 1 160 ? 11.316 0.506 -27.081 1.00 89.50 160 SER A CA 1
ATOM 1233 C C . SER A 1 160 ? 11.470 1.691 -28.045 1.00 89.50 160 SER A C 1
ATOM 1235 O O . SER A 1 160 ? 11.431 1.495 -29.256 1.00 89.50 160 SER A O 1
ATOM 1237 N N . ALA A 1 161 ? 11.667 2.913 -27.543 1.00 90.31 161 ALA A N 1
ATOM 1238 C CA . ALA A 1 161 ? 11.887 4.101 -28.372 1.00 90.31 161 ALA A CA 1
ATOM 1239 C C . ALA A 1 161 ? 13.344 4.267 -28.855 1.00 90.31 161 ALA A C 1
ATOM 1241 O O . ALA A 1 161 ? 13.621 5.102 -29.718 1.00 90.31 161 ALA A O 1
ATOM 1242 N N . LEU A 1 162 ? 14.286 3.512 -28.288 1.00 92.56 162 LEU A N 1
ATOM 1243 C CA . LEU A 1 162 ? 15.705 3.575 -28.626 1.00 92.56 162 LEU A CA 1
ATOM 1244 C C . LEU A 1 162 ? 16.007 2.781 -29.897 1.00 92.56 162 LEU A C 1
ATOM 1246 O O . LEU A 1 162 ? 15.248 1.902 -30.300 1.00 92.56 162 LEU A O 1
ATOM 1250 N N . ALA A 1 163 ? 17.141 3.096 -30.528 1.00 91.62 163 ALA A N 1
ATOM 1251 C CA . ALA A 1 163 ? 17.648 2.378 -31.700 1.00 91.62 163 ALA A CA 1
ATOM 1252 C C . ALA A 1 163 ? 16.613 2.203 -32.839 1.00 91.62 163 ALA A C 1
ATOM 1254 O O . ALA A 1 163 ? 16.605 1.194 -33.536 1.00 91.62 163 ALA A O 1
ATOM 1255 N N . GLY A 1 164 ? 15.697 3.166 -33.006 1.00 87.00 164 GLY A N 1
ATOM 1256 C CA . GLY A 1 164 ? 14.640 3.092 -34.022 1.00 87.00 164 GLY A CA 1
ATOM 1257 C C . GLY A 1 164 ? 13.628 1.959 -33.807 1.00 87.00 164 GLY A C 1
ATOM 1258 O O . GLY A 1 164 ? 12.962 1.566 -34.759 1.00 87.00 164 GLY A O 1
ATOM 1259 N N . GLY A 1 165 ? 13.519 1.429 -32.584 1.00 87.81 165 GLY A N 1
ATOM 1260 C CA . GLY A 1 165 ? 12.656 0.295 -32.247 1.00 87.81 165 GLY A CA 1
ATOM 1261 C C . GLY A 1 165 ? 13.352 -1.066 -32.289 1.00 87.81 165 GLY A C 1
ATOM 1262 O O . GLY A 1 165 ? 12.736 -2.066 -31.926 1.00 87.81 165 GLY A O 1
ATOM 1263 N N . ASN A 1 166 ? 14.631 -1.124 -32.675 1.00 91.75 166 ASN A N 1
ATOM 1264 C CA . ASN A 1 166 ? 15.413 -2.359 -32.675 1.00 91.75 166 ASN A CA 1
ATOM 1265 C C . ASN A 1 166 ? 15.853 -2.720 -31.249 1.00 91.75 166 ASN A C 1
ATOM 1267 O O . ASN A 1 166 ? 17.014 -2.555 -30.872 1.00 91.75 166 ASN A O 1
ATOM 1271 N N . VAL A 1 167 ? 14.905 -3.191 -30.442 1.00 90.94 167 VAL A N 1
ATOM 1272 C CA . VAL A 1 167 ? 15.119 -3.576 -29.046 1.00 90.94 167 VAL A CA 1
ATOM 1273 C C . VAL A 1 167 ? 14.574 -4.973 -28.814 1.00 90.94 167 VAL A C 1
ATOM 1275 O O . VAL A 1 167 ? 13.384 -5.219 -29.001 1.00 90.94 167 VAL A O 1
ATOM 1278 N N . PHE A 1 168 ? 15.439 -5.885 -28.379 1.00 84.75 168 PHE A N 1
ATOM 1279 C CA . PHE A 1 168 ? 15.116 -7.305 -28.313 1.00 84.75 168 PHE A CA 1
ATOM 1280 C C . PHE A 1 168 ? 15.443 -7.906 -26.942 1.00 84.75 168 PHE A C 1
ATOM 1282 O O . PHE A 1 168 ? 16.506 -7.621 -26.382 1.00 84.75 168 PHE A O 1
ATOM 1289 N N . PRO A 1 169 ? 14.566 -8.762 -26.392 1.00 83.94 169 PRO A N 1
ATOM 1290 C CA . PRO A 1 169 ? 14.937 -9.611 -25.271 1.00 83.94 169 PRO A CA 1
ATOM 1291 C C . PRO A 1 169 ? 15.892 -10.711 -25.750 1.00 83.94 169 PRO A C 1
ATOM 1293 O O . PRO A 1 169 ? 15.684 -11.300 -26.810 1.00 83.94 169 PRO A O 1
ATOM 1296 N N . TYR A 1 170 ? 16.905 -11.022 -24.942 1.00 79.81 170 TYR A N 1
ATOM 1297 C CA . TYR A 1 170 ? 17.863 -12.126 -25.106 1.00 79.81 170 TYR A CA 1
ATOM 1298 C C . TYR A 1 170 ? 18.801 -12.049 -26.321 1.00 79.81 170 TYR A C 1
ATOM 1300 O O . TYR A 1 170 ? 20.013 -12.161 -26.145 1.00 79.81 170 TYR A O 1
ATOM 1308 N N . VAL A 1 171 ? 18.280 -11.879 -27.540 1.00 82.56 171 VAL A N 1
ATOM 1309 C CA . VAL A 1 171 ? 19.058 -11.883 -28.786 1.00 82.56 171 VAL A CA 1
ATOM 1310 C C . VAL A 1 171 ? 18.362 -11.082 -29.893 1.00 82.56 171 VAL A C 1
ATOM 1312 O O . VAL A 1 171 ? 17.140 -11.114 -30.020 1.00 82.56 171 VAL A O 1
ATOM 1315 N N . ALA A 1 172 ? 19.139 -10.378 -30.721 1.00 83.75 172 ALA A N 1
ATOM 1316 C CA . ALA A 1 172 ? 18.624 -9.714 -31.918 1.00 83.75 172 ALA A CA 1
ATOM 1317 C C . ALA A 1 172 ? 18.438 -10.726 -33.072 1.00 83.75 172 ALA A C 1
ATOM 1319 O O . ALA A 1 172 ? 19.310 -11.576 -33.278 1.00 83.75 172 ALA A O 1
ATOM 1320 N N . PRO A 1 173 ? 17.343 -10.656 -33.854 1.00 84.88 173 PRO A N 1
ATOM 1321 C CA . PRO A 1 173 ? 17.158 -11.496 -35.036 1.00 84.88 173 PRO A CA 1
ATOM 1322 C C . PRO A 1 173 ? 18.300 -11.358 -36.053 1.00 84.88 173 PRO A C 1
ATOM 1324 O O . PRO A 1 173 ? 18.888 -10.284 -36.210 1.00 84.88 173 PRO A O 1
ATOM 1327 N N . GLN A 1 174 ? 18.586 -12.427 -36.802 1.00 81.00 174 GLN A N 1
ATOM 1328 C CA . GLN A 1 174 ? 19.576 -12.362 -37.882 1.00 81.00 174 GLN A CA 1
ATOM 1329 C C . GLN A 1 174 ? 19.177 -11.323 -38.939 1.00 81.00 174 GLN A C 1
ATOM 1331 O O . GLN A 1 174 ? 18.015 -11.240 -39.334 1.00 81.00 174 GLN A O 1
ATOM 1336 N N . GLY A 1 175 ? 20.154 -10.544 -39.406 1.00 83.56 175 GLY A N 1
ATOM 1337 C CA . GLY A 1 175 ? 19.935 -9.470 -40.379 1.00 83.56 175 GLY A CA 1
ATOM 1338 C C . GLY A 1 175 ? 19.436 -8.151 -39.779 1.00 83.56 175 GLY A C 1
ATOM 1339 O O . GLY A 1 175 ? 19.147 -7.226 -40.536 1.00 83.56 175 GLY A O 1
ATOM 1340 N N . THR A 1 176 ? 19.349 -8.035 -38.448 1.00 86.38 176 THR A N 1
ATOM 1341 C CA . THR A 1 176 ? 19.058 -6.756 -37.780 1.00 86.38 176 THR A CA 1
ATOM 1342 C C . THR A 1 176 ? 20.122 -5.720 -38.142 1.00 86.38 176 THR A C 1
ATOM 1344 O O . THR A 1 176 ? 21.319 -5.962 -38.001 1.00 86.38 176 THR A O 1
ATOM 1347 N N . THR A 1 177 ? 19.689 -4.551 -38.608 1.00 89.75 177 THR A N 1
ATOM 1348 C CA . THR A 1 177 ? 20.584 -3.441 -38.950 1.00 89.75 177 THR A CA 1
ATOM 1349 C C . THR A 1 177 ? 20.899 -2.599 -37.719 1.00 89.75 177 THR A C 1
ATOM 1351 O O . THR A 1 177 ? 19.990 -2.243 -36.970 1.00 89.75 177 THR A O 1
ATOM 1354 N N . ALA A 1 178 ? 22.166 -2.228 -37.538 1.00 88.44 178 ALA A N 1
ATOM 1355 C CA . ALA A 1 178 ? 22.584 -1.317 -36.475 1.00 88.44 178 ALA A CA 1
ATOM 1356 C C . ALA A 1 178 ? 21.913 0.069 -36.595 1.00 88.44 178 ALA A C 1
ATOM 1358 O O . ALA A 1 178 ? 21.696 0.540 -37.716 1.00 88.44 178 ALA A O 1
ATOM 1359 N N . PRO A 1 179 ? 21.639 0.755 -35.467 1.00 92.12 179 PRO A N 1
ATOM 1360 C CA . PRO A 1 179 ? 21.860 0.309 -34.086 1.00 92.12 179 PRO A CA 1
ATOM 1361 C C . PRO A 1 179 ? 20.760 -0.633 -33.559 1.00 92.12 179 PRO A C 1
ATOM 1363 O O . PRO A 1 179 ? 19.631 -0.598 -34.044 1.00 92.12 179 PRO A O 1
ATOM 1366 N N . TRP A 1 180 ? 21.065 -1.433 -32.532 1.00 92.44 180 TRP A N 1
ATOM 1367 C CA . TRP A 1 180 ? 20.064 -2.194 -31.764 1.00 92.44 180 TRP A CA 1
ATOM 1368 C C . TRP A 1 180 ? 20.459 -2.357 -30.292 1.00 92.44 180 TRP A C 1
ATOM 1370 O O . TRP A 1 180 ? 21.614 -2.163 -29.911 1.00 92.44 180 TRP A O 1
ATOM 1380 N N . VAL A 1 181 ? 19.490 -2.718 -29.452 1.00 91.75 181 VAL A N 1
ATOM 1381 C CA . VAL A 1 181 ? 19.679 -2.981 -28.020 1.00 91.75 181 VAL A CA 1
ATOM 1382 C C . VAL A 1 181 ? 19.188 -4.385 -27.686 1.00 91.75 181 VAL A C 1
ATOM 1384 O O . VAL A 1 181 ? 18.102 -4.784 -28.101 1.00 91.75 181 VAL A O 1
ATOM 1387 N N . ILE A 1 182 ? 19.976 -5.129 -26.914 1.00 88.25 182 ILE A N 1
ATOM 1388 C CA . ILE A 1 182 ? 19.586 -6.422 -26.346 1.00 88.25 182 ILE A CA 1
ATOM 1389 C C . ILE A 1 182 ? 19.525 -6.275 -24.832 1.00 88.25 182 ILE A C 1
ATOM 1391 O O . ILE A 1 182 ? 20.424 -5.682 -24.242 1.00 88.25 182 ILE A O 1
ATOM 1395 N N . TYR A 1 183 ? 18.497 -6.822 -24.191 1.00 86.56 183 TYR A N 1
ATOM 1396 C CA . TYR A 1 183 ? 18.422 -6.865 -22.732 1.00 86.56 183 TYR A CA 1
ATOM 1397 C C . TYR A 1 183 ? 18.175 -8.283 -22.216 1.00 86.56 183 TYR A C 1
ATOM 1399 O O . TYR A 1 183 ? 17.528 -9.103 -22.869 1.00 86.56 183 TYR A O 1
ATOM 1407 N N . LEU A 1 184 ? 18.726 -8.572 -21.039 1.00 81.94 184 LEU A N 1
ATOM 1408 C CA . LEU A 1 184 ? 18.584 -9.834 -20.328 1.00 81.94 184 LEU A CA 1
ATOM 1409 C C . LEU A 1 184 ? 18.284 -9.557 -18.859 1.00 81.94 184 LEU A C 1
ATOM 1411 O O . LEU A 1 184 ? 18.976 -8.765 -18.215 1.00 81.94 184 LEU A O 1
ATOM 1415 N N . LEU A 1 185 ? 17.304 -10.280 -18.334 1.00 75.44 185 LEU A N 1
ATOM 1416 C CA . LEU A 1 185 ? 17.000 -10.375 -16.917 1.00 75.44 185 LEU A CA 1
ATOM 1417 C C . LEU A 1 185 ? 17.412 -11.787 -16.455 1.00 75.44 185 LEU A C 1
ATOM 1419 O O . LEU A 1 185 ? 16.675 -12.743 -16.685 1.00 75.44 185 LEU A O 1
ATOM 1423 N N . PRO A 1 186 ? 18.619 -11.989 -15.893 1.00 62.16 186 PRO A N 1
ATOM 1424 C CA . PRO A 1 186 ? 18.948 -13.237 -15.220 1.00 62.16 186 PRO A CA 1
ATOM 1425 C C . PRO A 1 186 ? 17.978 -13.392 -14.043 1.00 62.16 186 PRO A C 1
ATOM 1427 O O . PRO A 1 186 ? 17.801 -12.434 -13.290 1.00 62.16 186 PRO A O 1
ATOM 1430 N N . GLY A 1 187 ? 17.346 -14.563 -13.916 1.00 53.97 187 GLY A N 1
ATOM 1431 C CA . GLY A 1 187 ? 16.322 -14.829 -12.900 1.00 53.97 187 GLY A CA 1
ATOM 1432 C C . GLY A 1 187 ? 16.723 -14.354 -11.499 1.00 53.97 187 GLY A C 1
ATOM 1433 O O . GLY A 1 187 ? 17.902 -14.390 -11.135 1.00 53.97 187 GLY A O 1
ATOM 1434 N N . SER A 1 188 ? 15.734 -13.878 -10.741 1.00 50.19 188 SER A N 1
ATOM 1435 C CA . SER A 1 188 ? 15.892 -13.383 -9.375 1.00 50.19 188 SER A CA 1
ATOM 1436 C C . SER A 1 188 ? 16.610 -14.427 -8.509 1.00 50.19 188 SER A C 1
ATOM 1438 O O . SER A 1 188 ? 16.218 -15.592 -8.441 1.00 50.19 188 SER A O 1
ATOM 1440 N N . VAL A 1 189 ? 17.699 -14.024 -7.847 1.00 45.47 189 VAL A N 1
ATOM 1441 C CA . VAL A 1 189 ? 18.302 -14.844 -6.790 1.00 45.47 189 VAL A CA 1
ATOM 1442 C C . VAL A 1 189 ? 17.573 -14.468 -5.507 1.00 45.47 189 VAL A C 1
ATOM 1444 O O . VAL A 1 189 ? 17.906 -13.474 -4.870 1.00 45.47 189 VAL A O 1
ATOM 1447 N N . SER A 1 190 ? 16.522 -15.215 -5.178 1.00 44.56 190 SER A N 1
ATOM 1448 C CA . SER A 1 190 ? 15.949 -15.195 -3.834 1.00 44.56 190 SER A CA 1
ATOM 1449 C C . SER A 1 190 ? 16.813 -16.110 -2.969 1.00 44.56 190 SER A C 1
ATOM 1451 O O . SER A 1 190 ? 16.828 -17.324 -3.169 1.00 44.56 190 SER A O 1
ATOM 1453 N N . GLU A 1 191 ? 17.615 -15.536 -2.072 1.00 40.81 191 GLU A N 1
ATOM 1454 C CA . GLU A 1 191 ? 18.261 -16.324 -1.022 1.00 40.81 191 GLU A CA 1
ATOM 1455 C C . GLU A 1 191 ? 17.300 -16.406 0.172 1.00 40.81 191 GLU A C 1
ATOM 1457 O O . GLU A 1 191 ? 16.884 -15.390 0.718 1.00 40.81 191 GLU A O 1
ATOM 1462 N N . ASP A 1 192 ? 16.927 -17.610 0.603 1.00 40.25 192 ASP A N 1
ATOM 1463 C CA . ASP A 1 192 ? 16.261 -17.791 1.895 1.00 40.25 192 ASP A CA 1
ATOM 1464 C C . ASP A 1 192 ? 17.323 -17.670 2.994 1.00 40.25 192 ASP A C 1
ATOM 1466 O O . ASP A 1 192 ? 18.100 -18.597 3.242 1.00 40.25 192 ASP A O 1
ATOM 1470 N N . VAL A 1 193 ? 17.387 -16.517 3.661 1.00 46.31 193 VAL A N 1
ATOM 1471 C CA . VAL A 1 193 ? 18.240 -16.341 4.841 1.00 46.31 193 VAL A CA 1
ATOM 1472 C C . VAL A 1 193 ? 17.409 -16.634 6.093 1.00 46.31 193 VAL A C 1
ATOM 1474 O O . VAL A 1 193 ? 16.236 -16.287 6.190 1.00 46.31 193 VAL A O 1
ATOM 1477 N N . PHE A 1 194 ? 18.031 -17.278 7.083 1.00 33.56 194 PHE A N 1
ATOM 1478 C CA . PHE A 1 194 ? 17.423 -17.829 8.307 1.00 33.56 194 PHE A CA 1
ATOM 1479 C C . PHE A 1 194 ? 16.612 -16.829 9.177 1.00 33.56 194 PHE A C 1
ATOM 1481 O O . PHE A 1 194 ? 15.996 -17.239 10.158 1.00 33.56 194 PHE A O 1
ATOM 1488 N N . CYS A 1 195 ? 16.580 -15.536 8.831 1.00 40.75 195 CYS A N 1
ATOM 1489 C CA . CYS A 1 195 ? 15.949 -14.460 9.604 1.00 40.75 195 CYS A CA 1
ATOM 1490 C C . CYS A 1 195 ? 14.869 -13.656 8.842 1.00 40.75 195 CYS A C 1
ATOM 1492 O O . CYS A 1 195 ? 14.499 -12.576 9.299 1.00 40.75 195 CYS A O 1
ATOM 1494 N N . GLY A 1 196 ? 14.345 -14.151 7.715 1.00 40.97 196 GLY A N 1
ATOM 1495 C CA . GLY A 1 196 ? 13.317 -13.470 6.909 1.00 40.97 196 GLY A CA 1
ATOM 1496 C C . GLY A 1 196 ? 13.715 -13.363 5.433 1.00 40.97 196 GLY A C 1
ATOM 1497 O O . GLY A 1 196 ? 14.852 -13.710 5.106 1.00 40.97 196 GLY A O 1
ATOM 1498 N N . PRO A 1 197 ? 12.806 -12.922 4.537 1.00 44.59 197 PRO A N 1
ATOM 1499 C CA . PRO A 1 197 ? 13.091 -12.865 3.104 1.00 44.59 197 PRO A CA 1
ATOM 1500 C C . PRO A 1 197 ? 14.352 -12.030 2.860 1.00 44.59 197 PRO A C 1
ATOM 1502 O O . PRO A 1 197 ? 14.426 -10.872 3.278 1.00 44.59 197 PRO A O 1
ATOM 1505 N N . ALA A 1 198 ? 15.367 -12.637 2.241 1.00 46.16 198 ALA A N 1
ATOM 1506 C CA . ALA A 1 198 ? 16.581 -11.919 1.897 1.00 46.16 198 ALA A CA 1
ATOM 1507 C C . ALA A 1 198 ? 16.369 -11.075 0.644 1.00 46.16 198 ALA A C 1
ATOM 1509 O O . ALA A 1 198 ? 15.447 -11.303 -0.141 1.00 46.16 198 ALA A O 1
ATOM 1510 N N . GLU A 1 199 ? 17.239 -10.079 0.489 1.00 50.44 199 GLU A N 1
ATOM 1511 C CA . GLU A 1 199 ? 17.249 -9.114 -0.607 1.00 50.44 199 GLU A CA 1
ATOM 1512 C C . GLU A 1 199 ? 16.886 -9.758 -1.955 1.00 50.44 199 GLU A C 1
ATOM 1514 O O . GLU A 1 199 ? 17.703 -10.443 -2.571 1.00 50.44 199 GLU A O 1
ATOM 1519 N N . THR A 1 200 ? 15.681 -9.490 -2.464 1.00 50.94 200 THR A N 1
ATOM 1520 C CA . THR A 1 200 ? 15.354 -9.849 -3.846 1.00 50.94 200 THR A CA 1
ATOM 1521 C C . THR A 1 200 ? 16.019 -8.817 -4.741 1.00 50.94 200 THR A C 1
ATOM 1523 O O . THR A 1 200 ? 15.543 -7.692 -4.893 1.00 50.94 200 THR A O 1
ATOM 1526 N N . ALA A 1 201 ? 17.177 -9.167 -5.291 1.00 53.44 201 ALA A N 1
ATOM 1527 C CA . ALA A 1 201 ? 17.855 -8.318 -6.250 1.00 53.44 201 ALA A CA 1
ATOM 1528 C C . ALA A 1 201 ? 17.806 -8.922 -7.645 1.00 53.44 201 ALA A C 1
ATOM 1530 O O . ALA A 1 201 ? 18.361 -9.989 -7.904 1.00 53.44 201 ALA A O 1
ATOM 1531 N N . SER A 1 202 ? 17.203 -8.174 -8.560 1.00 62.44 202 SER A N 1
ATOM 1532 C CA . SER A 1 202 ? 17.193 -8.501 -9.978 1.00 62.44 202 SER A CA 1
ATOM 1533 C C . SER A 1 202 ? 18.360 -7.789 -10.653 1.00 62.44 202 SER A C 1
ATOM 1535 O O . SER A 1 202 ? 18.538 -6.573 -10.530 1.00 62.44 202 SER A O 1
ATOM 1537 N N . THR A 1 203 ? 19.204 -8.547 -11.347 1.00 69.06 203 THR A N 1
ATOM 1538 C CA . THR A 1 203 ? 20.235 -7.958 -12.209 1.00 69.06 203 THR A CA 1
ATOM 1539 C C . THR A 1 203 ? 19.638 -7.768 -13.595 1.00 69.06 203 THR A C 1
ATOM 1541 O O . THR A 1 203 ? 18.880 -8.603 -14.055 1.00 69.06 203 THR A O 1
ATOM 1544 N N . VAL A 1 204 ? 19.974 -6.691 -14.288 1.00 78.75 204 VAL A N 1
ATOM 1545 C CA . VAL A 1 204 ? 19.653 -6.513 -15.705 1.00 78.75 204 VAL A CA 1
ATOM 1546 C C . VAL A 1 204 ? 20.953 -6.279 -16.447 1.00 78.75 204 VAL A C 1
ATOM 1548 O O . VAL A 1 204 ? 21.793 -5.472 -16.038 1.00 78.75 204 VAL A O 1
ATOM 1551 N N . GLN A 1 205 ? 21.127 -6.997 -17.547 1.00 82.38 205 GLN A N 1
ATOM 1552 C CA . GLN A 1 205 ? 22.178 -6.739 -18.517 1.00 82.38 205 GLN A CA 1
ATOM 1553 C C . GLN A 1 205 ? 21.553 -6.100 -19.751 1.00 82.38 205 GLN A C 1
ATOM 1555 O O . GLN A 1 205 ? 20.570 -6.611 -20.275 1.00 82.38 205 GLN A O 1
ATOM 1560 N N . VAL A 1 206 ? 22.138 -5.006 -20.229 1.00 86.81 206 VAL A N 1
ATOM 1561 C CA . VAL A 1 206 ? 21.755 -4.354 -21.480 1.00 86.81 206 VAL A CA 1
ATOM 1562 C C . VAL A 1 206 ? 22.994 -4.171 -22.344 1.00 86.81 206 VAL A C 1
ATOM 1564 O O . VAL A 1 206 ? 23.969 -3.556 -21.914 1.00 86.81 206 VAL A O 1
ATOM 1567 N N . ASP A 1 207 ? 22.943 -4.693 -23.561 1.00 88.06 207 ASP A N 1
ATOM 1568 C CA . ASP A 1 207 ? 23.994 -4.603 -24.566 1.00 88.06 207 ASP A CA 1
ATOM 1569 C C . ASP A 1 207 ? 23.515 -3.670 -25.690 1.00 88.06 207 ASP A C 1
ATOM 1571 O O . ASP A 1 207 ? 22.484 -3.915 -26.319 1.00 88.06 207 ASP A O 1
ATOM 1575 N N . ALA A 1 208 ? 24.239 -2.576 -25.924 1.00 88.62 208 ALA A N 1
ATOM 1576 C CA . ALA A 1 208 ? 23.950 -1.617 -26.990 1.00 88.62 208 ALA A CA 1
ATOM 1577 C C . ALA A 1 208 ? 24.907 -1.864 -28.158 1.00 88.62 208 ALA A C 1
ATOM 1579 O O . ALA A 1 208 ? 26.109 -1.903 -27.938 1.00 88.62 208 ALA A O 1
ATOM 1580 N N . TRP A 1 209 ? 24.406 -2.003 -29.382 1.00 87.88 209 TRP A N 1
ATOM 1581 C CA . TRP A 1 209 ? 25.210 -2.338 -30.560 1.00 87.88 209 TRP A CA 1
ATOM 1582 C C . TRP A 1 209 ? 25.103 -1.253 -31.625 1.00 87.88 209 TRP A C 1
ATOM 1584 O O . TRP A 1 209 ? 24.004 -0.785 -31.935 1.00 87.88 209 TRP A O 1
ATOM 1594 N N . ALA A 1 210 ? 26.243 -0.859 -32.194 1.00 89.69 210 ALA A N 1
ATOM 1595 C CA . ALA A 1 210 ? 26.303 0.092 -33.299 1.00 89.69 210 ALA A CA 1
ATOM 1596 C C . ALA A 1 210 ? 27.528 -0.144 -34.199 1.00 89.69 210 ALA A C 1
ATOM 1598 O O . ALA A 1 210 ? 28.484 -0.822 -33.817 1.00 89.69 210 ALA A O 1
ATOM 1599 N N . SER A 1 211 ? 27.512 0.467 -35.388 1.00 87.69 211 SER A N 1
ATOM 1600 C CA . SER A 1 211 ? 28.614 0.417 -36.364 1.00 87.69 211 SER A CA 1
ATOM 1601 C C . SER A 1 211 ? 29.838 1.246 -35.961 1.00 87.69 211 SER A C 1
ATOM 1603 O O . SER A 1 211 ? 30.886 1.133 -36.589 1.00 87.69 211 SER A O 1
ATOM 1605 N N . SER A 1 212 ? 29.716 2.106 -34.945 1.00 86.69 212 SER A N 1
ATOM 1606 C CA . SER A 1 212 ? 30.819 2.905 -34.416 1.00 86.69 212 SER A CA 1
ATOM 1607 C C . SER A 1 212 ? 30.807 2.915 -32.888 1.00 86.69 212 SER A C 1
ATOM 1609 O O . SER A 1 212 ? 29.754 2.833 -32.249 1.00 86.69 212 SER A O 1
ATOM 1611 N N . ILE A 1 213 ? 31.992 3.057 -32.290 1.00 81.44 213 ILE A N 1
ATOM 1612 C CA . ILE A 1 213 ? 32.159 3.103 -30.831 1.00 81.44 213 ILE A CA 1
ATOM 1613 C C . ILE A 1 213 ? 31.444 4.321 -30.231 1.00 81.44 213 ILE A C 1
ATOM 1615 O O . ILE A 1 213 ? 30.876 4.226 -29.141 1.00 81.44 213 ILE A O 1
ATOM 1619 N N . ASP A 1 214 ? 31.465 5.461 -30.922 1.00 83.81 214 ASP A N 1
ATOM 1620 C CA . ASP A 1 214 ? 30.855 6.696 -30.428 1.00 83.81 214 ASP A CA 1
ATOM 1621 C C . ASP A 1 214 ? 29.324 6.613 -30.446 1.00 83.81 214 ASP A C 1
ATOM 1623 O O . ASP A 1 214 ? 28.684 6.980 -29.456 1.00 83.81 214 ASP A O 1
ATOM 1627 N N . ASP A 1 215 ? 28.738 6.016 -31.489 1.00 85.94 215 ASP A N 1
ATOM 1628 C CA . ASP A 1 215 ? 27.294 5.762 -31.551 1.00 85.94 215 ASP A CA 1
ATOM 1629 C C . ASP A 1 215 ? 26.862 4.750 -30.487 1.00 85.94 215 ASP A C 1
ATOM 1631 O O . ASP A 1 215 ? 25.847 4.934 -29.812 1.00 85.94 215 ASP A O 1
ATOM 1635 N N . ALA A 1 216 ? 27.668 3.708 -30.267 1.00 82.44 216 ALA A N 1
ATOM 1636 C CA . ALA A 1 216 ? 27.398 2.699 -29.251 1.00 82.44 216 ALA A CA 1
ATOM 1637 C C . ALA A 1 216 ? 27.445 3.303 -27.830 1.00 82.44 216 ALA A C 1
ATOM 1639 O O . ALA A 1 216 ? 26.606 3.000 -26.976 1.00 82.44 216 ALA A O 1
ATOM 1640 N N . ARG A 1 217 ? 28.384 4.226 -27.573 1.00 82.88 217 ARG A N 1
ATOM 1641 C CA . ARG A 1 217 ? 28.457 4.998 -26.319 1.00 82.88 217 ARG A CA 1
ATOM 1642 C C . ARG A 1 217 ? 27.266 5.934 -26.151 1.00 82.88 217 ARG A C 1
ATOM 1644 O O . ARG A 1 217 ? 26.708 5.995 -25.055 1.00 82.88 217 ARG A O 1
ATOM 1651 N N . ALA A 1 218 ? 26.868 6.643 -27.205 1.00 87.56 218 ALA A N 1
ATOM 1652 C CA . ALA A 1 218 ? 25.709 7.528 -27.173 1.00 87.56 218 ALA A CA 1
ATOM 1653 C C . ALA A 1 218 ? 24.421 6.745 -26.875 1.00 87.56 218 ALA A C 1
ATOM 1655 O O . ALA A 1 218 ? 23.643 7.141 -26.004 1.00 87.56 218 ALA A O 1
ATOM 1656 N N . LEU A 1 219 ? 24.238 5.589 -27.520 1.00 87.94 219 LEU A N 1
ATOM 1657 C CA . LEU A 1 219 ? 23.109 4.695 -27.277 1.00 87.94 219 LEU A CA 1
ATOM 1658 C C . LEU A 1 219 ? 23.097 4.176 -25.834 1.00 87.94 219 LEU A C 1
ATOM 1660 O O . LEU A 1 219 ? 22.054 4.167 -25.187 1.00 87.94 219 LEU A O 1
ATOM 1664 N N . ARG A 1 220 ? 24.262 3.841 -25.269 1.00 85.44 220 ARG A N 1
ATOM 1665 C CA . ARG A 1 220 ? 24.378 3.440 -23.858 1.00 85.44 220 ARG A CA 1
ATOM 1666 C C . ARG A 1 220 ? 23.961 4.541 -22.882 1.00 85.44 220 ARG A C 1
ATOM 1668 O O . ARG A 1 220 ? 23.337 4.249 -21.863 1.00 85.44 220 ARG A O 1
ATOM 1675 N N . VAL A 1 221 ? 24.299 5.801 -23.162 1.00 87.31 221 VAL A N 1
ATOM 1676 C CA . VAL A 1 221 ? 23.852 6.939 -22.338 1.00 87.31 221 VAL A CA 1
ATOM 1677 C C . VAL A 1 221 ? 22.328 7.057 -22.372 1.00 87.31 221 VAL A C 1
ATOM 1679 O O . VAL A 1 221 ? 21.714 7.260 -21.325 1.00 87.31 221 VAL A O 1
ATOM 1682 N N . GLN A 1 222 ? 21.712 6.854 -23.540 1.00 90.12 222 GLN A N 1
ATOM 1683 C CA . GLN A 1 222 ? 20.252 6.848 -23.679 1.00 90.12 222 GLN A CA 1
ATOM 1684 C C . GLN A 1 222 ? 19.609 5.686 -22.909 1.00 90.12 222 GLN A C 1
ATOM 1686 O O . GLN A 1 222 ? 18.643 5.908 -22.185 1.00 90.12 222 GLN A O 1
ATOM 1691 N N . VAL A 1 223 ? 20.188 4.481 -22.977 1.00 88.69 223 VAL A N 1
ATOM 1692 C CA . VAL A 1 223 ? 19.755 3.316 -22.181 1.00 88.69 223 VAL A CA 1
ATOM 1693 C C . VAL A 1 223 ? 19.809 3.627 -20.684 1.00 88.69 223 VAL A C 1
ATOM 1695 O O . VAL A 1 223 ? 18.839 3.403 -19.966 1.00 88.69 223 VAL A O 1
ATOM 1698 N N . LYS A 1 224 ? 20.921 4.191 -20.199 1.00 84.25 224 LYS A N 1
ATOM 1699 C CA . LYS A 1 224 ? 21.076 4.545 -18.781 1.00 84.25 224 LYS A CA 1
ATOM 1700 C C . LYS A 1 224 ? 20.044 5.581 -18.332 1.00 84.25 224 LYS A C 1
ATOM 1702 O O . LYS A 1 224 ? 19.522 5.475 -17.227 1.00 84.25 224 LYS A O 1
ATOM 1707 N N . ALA A 1 225 ? 19.747 6.568 -19.175 1.00 85.19 225 ALA A N 1
ATOM 1708 C CA . ALA A 1 225 ? 18.718 7.562 -18.890 1.00 85.19 225 ALA A CA 1
ATOM 1709 C C . ALA A 1 225 ? 17.313 6.932 -18.845 1.00 85.19 225 ALA A C 1
ATOM 1711 O O . ALA A 1 225 ? 16.562 7.193 -17.906 1.00 85.19 225 ALA A O 1
ATOM 1712 N N . ALA A 1 226 ? 16.992 6.058 -19.804 1.00 86.00 226 ALA A N 1
ATOM 1713 C CA . ALA A 1 226 ? 15.701 5.372 -19.906 1.00 86.00 226 ALA A CA 1
ATOM 1714 C C . ALA A 1 226 ? 15.401 4.425 -18.729 1.00 86.00 226 ALA A C 1
ATOM 1716 O O . ALA A 1 226 ? 14.237 4.169 -18.428 1.00 86.00 226 ALA A O 1
ATOM 1717 N N . LEU A 1 227 ? 16.444 3.915 -18.067 1.00 81.75 227 LEU A N 1
ATOM 1718 C CA . LEU A 1 227 ? 16.348 2.985 -16.934 1.00 81.75 227 LEU A CA 1
ATOM 1719 C C . LEU A 1 227 ? 16.655 3.647 -15.580 1.00 81.75 227 LEU A C 1
ATOM 1721 O O . LEU A 1 227 ? 16.764 2.964 -14.564 1.00 81.75 227 LEU A O 1
ATOM 1725 N N . SER A 1 228 ? 16.840 4.969 -15.556 1.00 76.81 228 SER A N 1
ATOM 1726 C CA . SER A 1 228 ? 17.274 5.704 -14.360 1.00 76.81 228 SER A CA 1
ATOM 1727 C C . SER A 1 228 ? 16.284 5.629 -13.194 1.00 76.81 228 SER A C 1
ATOM 1729 O O . SER A 1 228 ? 16.695 5.613 -12.035 1.00 76.81 228 SER A O 1
ATOM 1731 N N . ASP A 1 229 ? 14.996 5.508 -13.492 1.00 68.75 229 ASP A N 1
ATOM 1732 C CA . ASP A 1 229 ? 13.907 5.403 -12.526 1.00 68.75 229 ASP A CA 1
ATOM 1733 C C . ASP A 1 229 ? 13.701 3.980 -11.980 1.00 68.75 229 ASP A C 1
ATOM 1735 O O . ASP A 1 229 ? 12.892 3.776 -11.080 1.00 68.75 229 ASP A O 1
ATOM 1739 N N . LEU A 1 230 ? 14.482 3.003 -12.455 1.00 69.44 230 LEU A N 1
ATOM 1740 C CA . LEU A 1 230 ? 14.610 1.681 -11.829 1.00 69.44 230 LEU A CA 1
ATOM 1741 C C . LEU A 1 230 ? 15.612 1.673 -10.659 1.00 69.44 230 LEU A C 1
ATOM 1743 O O . LEU A 1 230 ? 15.886 0.611 -10.097 1.00 69.44 230 LEU A O 1
ATOM 1747 N N . HIS A 1 231 ? 16.172 2.841 -10.313 1.00 62.09 231 HIS A N 1
ATOM 1748 C CA . HIS A 1 231 ? 17.065 3.074 -9.173 1.00 62.09 231 HIS A CA 1
ATOM 1749 C C . HIS A 1 231 ? 18.173 2.010 -9.023 1.00 62.09 231 HIS A C 1
ATOM 1751 O O . HIS A 1 231 ? 18.263 1.335 -7.996 1.00 62.09 231 HIS A O 1
ATOM 1757 N N . PRO A 1 232 ? 19.034 1.827 -10.041 1.00 61.72 232 PRO A N 1
ATOM 1758 C CA . PRO A 1 232 ? 20.092 0.825 -9.992 1.00 61.72 232 PRO A CA 1
ATOM 1759 C C . PRO A 1 232 ? 21.063 1.079 -8.827 1.00 61.72 232 PRO A C 1
ATOM 1761 O O . PRO A 1 232 ? 21.674 2.142 -8.726 1.00 61.72 232 PRO A O 1
ATOM 1764 N N . VAL A 1 233 ? 21.251 0.075 -7.972 1.00 54.75 233 VAL A N 1
ATOM 1765 C CA . VAL A 1 233 ? 22.090 0.119 -6.759 1.00 54.75 233 VAL A CA 1
ATOM 1766 C C . VAL A 1 233 ? 23.537 -0.312 -7.038 1.00 54.75 233 VAL A C 1
ATOM 1768 O O . VAL A 1 233 ? 24.441 -0.063 -6.243 1.00 54.75 233 VAL A O 1
ATOM 1771 N N . GLY A 1 234 ? 23.794 -0.909 -8.202 1.00 57.62 234 GLY A N 1
ATOM 1772 C CA . GLY A 1 234 ? 25.141 -1.179 -8.702 1.00 57.62 234 GLY A CA 1
ATOM 1773 C C . GLY A 1 234 ? 25.171 -1.065 -10.216 1.00 57.62 234 GLY A C 1
ATOM 1774 O O . GLY A 1 234 ? 24.260 -1.565 -10.866 1.00 57.62 234 GLY A O 1
ATOM 1775 N N . LEU A 1 235 ? 26.197 -0.410 -10.767 1.00 62.88 235 LEU A N 1
ATOM 1776 C CA . LEU A 1 235 ? 26.395 -0.228 -12.205 1.00 62.88 235 LEU A CA 1
ATOM 1777 C C . LEU A 1 235 ? 27.797 -0.701 -12.589 1.00 62.88 235 LEU A C 1
ATOM 1779 O O . LEU A 1 235 ? 28.780 -0.236 -12.015 1.00 62.88 235 LEU A O 1
ATOM 1783 N N . ASN A 1 236 ? 27.889 -1.597 -13.566 1.00 71.56 236 ASN A N 1
ATOM 1784 C CA . ASN A 1 236 ? 29.148 -2.045 -14.146 1.00 71.56 236 ASN A CA 1
ATOM 1785 C C . ASN A 1 236 ? 29.115 -1.881 -15.670 1.00 71.56 236 ASN A C 1
ATOM 1787 O O . ASN A 1 236 ? 28.128 -2.221 -16.325 1.00 71.56 236 ASN A O 1
ATOM 1791 N N . GLU A 1 237 ? 30.202 -1.361 -16.228 1.00 70.75 237 GLU A N 1
ATOM 1792 C CA . GLU A 1 237 ? 30.346 -1.031 -17.640 1.00 70.75 237 GLU A CA 1
ATOM 1793 C C . GLU A 1 237 ? 31.476 -1.856 -18.249 1.00 70.75 237 GLU A C 1
ATOM 1795 O O . GLU A 1 237 ? 32.611 -1.820 -17.781 1.00 70.75 237 GLU A O 1
ATOM 1800 N N . ILE A 1 238 ? 31.168 -2.586 -19.315 1.00 72.25 238 ILE A N 1
ATOM 1801 C CA . ILE A 1 238 ? 32.123 -3.437 -20.023 1.00 72.25 238 ILE A CA 1
ATOM 1802 C C . ILE A 1 238 ? 32.051 -3.064 -21.502 1.00 72.25 238 ILE A C 1
ATOM 1804 O O . ILE A 1 238 ? 30.966 -2.980 -22.058 1.00 72.25 238 ILE A O 1
ATOM 1808 N N . ASN A 1 239 ? 33.184 -2.843 -22.162 1.00 68.56 239 ASN A N 1
ATOM 1809 C CA . ASN A 1 239 ? 33.209 -2.628 -23.611 1.00 68.56 239 ASN A CA 1
ATOM 1810 C C . ASN A 1 239 ? 33.558 -3.948 -24.309 1.00 68.56 239 ASN A C 1
ATOM 1812 O O . ASN A 1 239 ? 34.507 -4.612 -23.891 1.00 68.56 239 ASN A O 1
ATOM 1816 N N . GLY A 1 240 ? 32.805 -4.322 -25.346 1.00 61.22 240 GLY A N 1
ATOM 1817 C CA . GLY A 1 240 ? 33.033 -5.528 -26.142 1.00 61.22 240 GLY A CA 1
ATOM 1818 C C . GLY A 1 240 ? 33.101 -5.232 -27.642 1.00 61.22 240 GLY A C 1
ATOM 1819 O O . GLY A 1 240 ? 32.527 -4.256 -28.128 1.00 61.22 240 GLY A O 1
ATOM 1820 N N . TYR A 1 241 ? 33.820 -6.085 -28.367 1.00 68.06 241 TYR A N 1
ATOM 1821 C CA . TYR A 1 241 ? 33.867 -6.119 -29.829 1.00 68.06 241 TYR A CA 1
ATOM 1822 C C . TYR A 1 241 ? 33.558 -7.543 -30.282 1.00 68.06 241 TYR A C 1
ATOM 1824 O O . TYR A 1 241 ? 34.089 -8.488 -29.693 1.00 68.06 241 TYR A O 1
ATOM 1832 N N . GLU A 1 242 ? 32.702 -7.688 -31.293 1.00 63.03 242 GLU A N 1
ATOM 1833 C CA . GLU A 1 242 ? 32.324 -8.986 -31.843 1.00 63.03 242 GLU A CA 1
ATOM 1834 C C . GLU A 1 242 ? 32.885 -9.134 -33.267 1.00 63.03 242 GLU A C 1
ATOM 1836 O O . GLU A 1 242 ? 32.435 -8.444 -34.182 1.00 63.03 242 GLU A O 1
ATOM 1841 N N . PRO A 1 243 ? 33.891 -10.004 -33.468 1.00 55.38 243 PRO A N 1
ATOM 1842 C CA . PRO A 1 243 ? 34.622 -10.085 -34.731 1.00 55.38 243 PRO A CA 1
ATOM 1843 C C . PRO A 1 243 ? 33.798 -10.680 -35.881 1.00 55.38 243 PRO A C 1
ATOM 1845 O O . PRO A 1 243 ? 34.092 -10.399 -37.035 1.00 55.38 243 PRO A O 1
ATOM 1848 N N . ASP A 1 244 ? 32.762 -11.470 -35.589 1.00 61.50 244 ASP A N 1
ATOM 1849 C CA . ASP A 1 244 ? 31.955 -12.137 -36.621 1.00 61.50 244 ASP A CA 1
ATOM 1850 C C . ASP A 1 244 ? 30.931 -11.199 -37.283 1.00 61.50 244 ASP A C 1
ATOM 1852 O O . ASP A 1 244 ? 30.400 -11.512 -38.350 1.00 61.50 244 ASP A O 1
ATOM 1856 N N . THR A 1 245 ? 30.634 -10.052 -36.661 1.00 63.00 245 THR A N 1
ATOM 1857 C CA . THR A 1 245 ? 29.603 -9.114 -37.129 1.00 63.00 245 THR A CA 1
ATOM 1858 C C . THR A 1 245 ? 30.131 -7.703 -37.409 1.00 63.00 245 THR A C 1
ATOM 1860 O O . THR A 1 245 ? 29.362 -6.853 -37.844 1.00 63.00 245 THR A O 1
ATOM 1863 N N . ASP A 1 246 ? 31.429 -7.444 -37.200 1.00 67.94 246 ASP A N 1
ATOM 1864 C CA . ASP A 1 246 ? 32.077 -6.122 -37.306 1.00 67.94 246 ASP A CA 1
ATOM 1865 C C . ASP A 1 246 ? 31.433 -5.010 -36.451 1.00 67.94 246 ASP A C 1
ATOM 1867 O O . ASP A 1 246 ? 31.756 -3.827 -36.594 1.00 67.94 246 ASP A O 1
ATOM 1871 N N . PHE A 1 247 ? 30.562 -5.366 -35.504 1.00 69.44 247 PHE A N 1
ATOM 1872 C CA . PHE A 1 247 ? 29.921 -4.408 -34.613 1.00 69.44 247 PHE A CA 1
ATOM 1873 C C . PHE A 1 247 ? 30.654 -4.292 -33.278 1.00 69.44 247 PHE A C 1
ATOM 1875 O O . PHE A 1 247 ? 31.179 -5.248 -32.700 1.00 69.44 247 PHE A O 1
ATOM 1882 N N . THR A 1 248 ? 30.649 -3.070 -32.752 1.00 66.12 248 THR A N 1
ATOM 1883 C CA . THR A 1 248 ? 31.119 -2.774 -31.398 1.00 66.12 248 THR A CA 1
ATOM 1884 C C . THR A 1 248 ? 29.920 -2.540 -30.499 1.00 66.12 248 THR A C 1
ATOM 1886 O O . THR A 1 248 ? 28.991 -1.822 -30.883 1.00 66.12 248 THR A O 1
ATOM 1889 N N . GLY A 1 249 ? 29.955 -3.095 -29.290 1.00 66.69 249 GLY A N 1
ATOM 1890 C CA . GLY A 1 249 ? 28.864 -2.913 -28.347 1.00 66.69 249 GLY A CA 1
ATOM 1891 C C . GLY A 1 249 ? 29.337 -2.783 -26.904 1.00 66.69 249 GLY A C 1
ATOM 1892 O O . GLY A 1 249 ? 29.996 -3.690 -26.384 1.00 66.69 249 GLY A O 1
ATOM 1893 N N . PRO A 1 250 ? 29.040 -1.671 -26.208 1.00 69.06 250 PRO A N 1
ATOM 1894 C CA . PRO A 1 250 ? 29.217 -1.617 -24.777 1.00 69.06 250 PRO A CA 1
ATOM 1895 C C . PRO A 1 250 ? 28.062 -2.332 -24.064 1.00 69.06 250 PRO A C 1
ATOM 1897 O O . PRO A 1 250 ? 26.880 -2.148 -24.357 1.00 69.06 250 PRO A O 1
ATOM 1900 N N . ARG A 1 251 ? 28.447 -3.112 -23.063 1.00 67.31 251 ARG A N 1
ATOM 1901 C CA . ARG A 1 251 ? 27.601 -3.825 -22.117 1.00 67.31 251 ARG A CA 1
ATOM 1902 C C . ARG A 1 251 ? 27.454 -3.023 -20.834 1.00 67.31 251 ARG A C 1
ATOM 1904 O O . ARG A 1 251 ? 28.441 -2.606 -20.223 1.00 67.31 251 ARG A O 1
ATOM 1911 N N . LEU A 1 252 ? 26.215 -2.857 -20.396 1.00 65.88 252 LEU A N 1
ATOM 1912 C CA . LEU A 1 252 ? 25.846 -2.252 -19.127 1.00 65.88 252 LEU A CA 1
ATOM 1913 C C . LEU A 1 252 ? 25.180 -3.312 -18.253 1.00 65.88 252 LEU A C 1
ATOM 1915 O O . LEU A 1 252 ? 24.173 -3.896 -18.638 1.00 65.88 252 LEU A O 1
ATOM 1919 N N . LYS A 1 253 ? 25.728 -3.565 -17.067 1.00 65.19 253 LYS A N 1
ATOM 1920 C CA . LYS A 1 253 ? 25.079 -4.395 -16.048 1.00 65.19 253 LYS A CA 1
ATOM 1921 C C . LYS A 1 253 ? 24.635 -3.505 -14.909 1.00 65.19 253 LYS A C 1
ATOM 1923 O O . LYS A 1 253 ? 25.451 -2.745 -14.388 1.00 65.19 253 LYS A O 1
ATOM 1928 N N . PHE A 1 254 ? 23.382 -3.625 -14.497 1.00 63.97 254 PHE A N 1
ATOM 1929 C CA . PHE A 1 254 ? 22.916 -2.971 -13.288 1.00 63.97 254 PHE A CA 1
ATOM 1930 C C . PHE A 1 254 ? 22.124 -3.907 -12.384 1.00 63.97 254 PHE A C 1
ATOM 1932 O O . PHE A 1 254 ? 21.468 -4.829 -12.852 1.00 63.97 254 PHE A O 1
ATOM 1939 N N . ARG A 1 255 ? 22.217 -3.683 -11.074 1.00 56.72 255 ARG A N 1
ATOM 1940 C CA . ARG A 1 255 ? 21.442 -4.398 -10.050 1.00 56.72 255 ARG A CA 1
ATOM 1941 C C . ARG A 1 255 ? 20.355 -3.462 -9.546 1.00 56.72 255 ARG A C 1
ATOM 1943 O O . ARG A 1 255 ? 20.689 -2.369 -9.096 1.00 56.72 255 ARG A O 1
ATOM 1950 N N . SER A 1 256 ? 19.097 -3.878 -9.607 1.00 58.94 256 SER A N 1
ATOM 1951 C CA . SER A 1 256 ? 17.990 -3.212 -8.917 1.00 58.94 256 SER A CA 1
ATOM 1952 C C . SER A 1 256 ? 17.553 -4.102 -7.750 1.00 58.94 256 SER A C 1
ATOM 1954 O O . SER A 1 256 ? 17.400 -5.313 -7.912 1.00 58.94 256 SER A O 1
ATOM 1956 N N . GLY A 1 257 ? 17.463 -3.532 -6.551 1.00 51.00 257 GLY A N 1
ATOM 1957 C CA . GLY A 1 257 ? 17.087 -4.250 -5.334 1.00 51.00 257 GLY A CA 1
ATOM 1958 C C . GLY A 1 257 ? 17.065 -3.320 -4.126 1.00 51.00 257 GLY A C 1
ATOM 1959 O O . GLY A 1 257 ? 17.866 -2.388 -4.052 1.00 51.00 257 GLY A O 1
ATOM 1960 N N . ASN A 1 258 ? 16.165 -3.567 -3.176 1.00 44.62 258 ASN A N 1
ATOM 1961 C CA . ASN A 1 258 ? 16.166 -2.853 -1.902 1.00 44.62 258 ASN A CA 1
ATOM 1962 C C . ASN A 1 258 ? 17.361 -3.326 -1.067 1.00 44.62 258 ASN A C 1
ATOM 1964 O O . ASN A 1 258 ? 17.481 -4.513 -0.773 1.00 44.62 258 ASN A O 1
ATOM 1968 N N . LYS A 1 259 ? 18.247 -2.401 -0.672 1.00 38.84 259 LYS A N 1
ATOM 1969 C CA . LYS A 1 259 ? 19.215 -2.680 0.397 1.00 38.84 259 LYS A CA 1
ATOM 1970 C C . LYS A 1 259 ? 18.423 -2.934 1.672 1.00 38.84 259 LYS A C 1
ATOM 1972 O O . LYS A 1 259 ? 17.755 -2.017 2.150 1.00 38.84 259 LYS A O 1
ATOM 1977 N N . ALA A 1 260 ? 18.536 -4.127 2.243 1.00 38.69 260 ALA A N 1
ATOM 1978 C CA . ALA A 1 260 ? 18.106 -4.321 3.616 1.00 38.69 260 ALA A CA 1
ATOM 1979 C C . ALA A 1 260 ? 19.062 -3.513 4.504 1.00 38.69 260 ALA A C 1
ATOM 1981 O O . ALA A 1 260 ? 20.268 -3.768 4.547 1.00 38.69 260 ALA A O 1
ATOM 1982 N N . THR A 1 261 ? 18.558 -2.483 5.180 1.00 31.00 261 THR A N 1
ATOM 1983 C CA . THR A 1 261 ? 19.307 -1.852 6.266 1.00 31.00 261 THR A CA 1
ATOM 1984 C C . THR A 1 261 ? 19.508 -2.906 7.358 1.00 31.00 261 THR A C 1
ATOM 1986 O O . THR A 1 261 ? 18.524 -3.479 7.827 1.00 31.00 261 THR A O 1
ATOM 1989 N N . PRO A 1 262 ? 20.753 -3.213 7.771 1.00 27.62 262 PRO A N 1
ATOM 1990 C CA . PRO A 1 262 ? 20.964 -4.168 8.843 1.00 27.62 262 PRO A CA 1
ATOM 1991 C C . PRO A 1 262 ? 20.451 -3.545 10.141 1.00 27.62 262 PRO A C 1
ATOM 1993 O O . PRO A 1 262 ? 21.011 -2.563 10.630 1.00 27.62 262 PRO A O 1
ATOM 1996 N N . SER A 1 263 ? 19.367 -4.097 10.681 1.00 30.16 263 SER A N 1
ATOM 1997 C CA . SER A 1 263 ? 18.942 -3.847 12.054 1.00 30.16 263 SER A CA 1
ATOM 1998 C C . SER A 1 263 ? 19.956 -4.503 12.995 1.00 30.16 263 SER A C 1
ATOM 2000 O O . SER A 1 263 ? 20.063 -5.731 13.013 1.00 30.16 263 SER A O 1
ATOM 2002 N N . TYR A 1 264 ? 20.719 -3.679 13.717 1.00 31.00 264 TYR A N 1
ATOM 2003 C CA . TYR A 1 264 ? 21.498 -4.088 14.891 1.00 31.00 264 TYR A CA 1
ATOM 2004 C C . TYR A 1 264 ? 20.596 -4.236 16.115 1.00 31.00 264 TYR A C 1
ATOM 2006 O O . TYR A 1 264 ? 19.635 -3.440 16.227 1.00 31.00 264 TYR A O 1
#

Organism: NCBI:txid83655